Protein AF-A0A6I5C889-F1 (afdb_monomer)

Sequence (333 aa):
MVADRYGLAEGTAPTGAQYTRFLREAAALHKAGPGASLGTLLPPPLPELPPDTLVSREDVSGLAYSASADITWQLSDAPLPLSELRLSPEDTATLISRRPDLPPAGAPGPGTGPGTASSPESVPDTGSAHSLDLPSGAGASVRAEGHEFRVVPTDGDGDCFFTSVLTGARGQNALSQWAGLDVPGLRGLLHDRLNGSELADALTESSPDPVRTVLDDLRGTYVGPGPVHADADAEWRRFSEAVLSGDTAAWRTLVENSPYPDLLTVAPTPGEARSLGAGGLLTATARHPGLWSSPFGDLIPVALARAADIDLRLVGDDRVIPLNSSGRGGTVH

Structure (mmCIF, N/CA/C/O backbone):
data_AF-A0A6I5C889-F1
#
_entry.id   AF-A0A6I5C889-F1
#
loop_
_atom_site.group_PDB
_atom_site.id
_atom_site.type_symbol
_atom_site.label_atom_id
_atom_site.label_alt_id
_atom_site.label_comp_id
_atom_site.label_asym_id
_atom_site.label_entity_id
_atom_site.label_seq_id
_atom_site.pdbx_PDB_ins_code
_atom_site.Cartn_x
_atom_site.Cartn_y
_atom_site.Cartn_z
_atom_site.occupancy
_atom_site.B_iso_or_equiv
_atom_site.auth_seq_id
_atom_site.auth_comp_id
_atom_site.auth_asym_id
_atom_site.auth_atom_id
_atom_site.pdbx_PDB_model_num
ATOM 1 N N . MET A 1 1 ? -27.442 14.461 -26.437 1.00 32.59 1 MET A N 1
ATOM 2 C CA . MET A 1 1 ? -26.312 14.597 -27.381 1.00 32.59 1 MET A CA 1
ATOM 3 C C . MET A 1 1 ? -25.770 16.009 -27.261 1.00 32.59 1 MET A C 1
ATOM 5 O O . MET A 1 1 ? -26.263 16.909 -27.929 1.00 32.59 1 MET A O 1
ATOM 9 N N . VAL A 1 2 ? -24.824 16.215 -26.348 1.00 31.66 2 VAL A N 1
ATOM 10 C CA . VAL A 1 2 ? -24.070 17.468 -26.255 1.00 31.66 2 VAL A CA 1
ATOM 11 C C . VAL A 1 2 ? -22.790 17.221 -27.040 1.00 31.66 2 VAL A C 1
ATOM 13 O O . VAL A 1 2 ? -21.993 16.377 -26.653 1.00 31.66 2 VAL A O 1
ATOM 16 N N . ALA A 1 3 ? -22.645 17.852 -28.202 1.00 39.41 3 ALA A N 1
ATOM 17 C CA . ALA A 1 3 ? -21.405 17.764 -28.960 1.00 39.41 3 ALA A CA 1
ATOM 18 C C . ALA A 1 3 ? -20.435 18.805 -28.387 1.00 39.41 3 ALA A C 1
ATOM 20 O O . ALA A 1 3 ? -20.807 19.975 -28.269 1.00 39.41 3 ALA A O 1
ATOM 21 N N . ASP A 1 4 ? -19.216 18.392 -28.035 1.00 57.84 4 ASP A N 1
ATOM 22 C CA . ASP A 1 4 ? -18.147 19.316 -27.635 1.00 57.84 4 ASP A CA 1
ATOM 23 C C . ASP A 1 4 ? -17.868 20.339 -28.764 1.00 57.84 4 ASP A C 1
ATOM 25 O O . ASP A 1 4 ? -18.283 20.151 -29.909 1.00 57.84 4 ASP A O 1
ATOM 29 N N . ARG A 1 5 ? -17.153 21.432 -28.481 1.00 56.84 5 ARG A N 1
ATOM 30 C CA . ARG A 1 5 ? -16.809 22.552 -29.382 1.00 56.84 5 ARG A CA 1
ATOM 31 C C . ARG A 1 5 ? -16.268 22.127 -30.757 1.00 56.84 5 ARG A C 1
ATOM 33 O O . ARG A 1 5 ? -16.371 22.882 -31.726 1.00 56.84 5 ARG A O 1
ATOM 40 N N . TYR A 1 6 ? -15.717 20.920 -30.855 1.00 61.56 6 TYR A N 1
ATOM 41 C CA . TYR A 1 6 ? -15.181 20.323 -32.081 1.00 61.56 6 TYR A CA 1
ATOM 42 C C . TYR A 1 6 ? -16.075 19.233 -32.703 1.00 61.56 6 TYR A C 1
ATOM 44 O O . TYR A 1 6 ? -15.674 18.565 -33.660 1.00 61.56 6 TYR A O 1
ATOM 52 N N . GLY A 1 7 ? -17.300 19.071 -32.201 1.00 57.81 7 GLY A N 1
ATOM 53 C CA . GLY A 1 7 ? -18.277 18.082 -32.646 1.00 57.81 7 GLY A CA 1
ATOM 54 C C . GLY A 1 7 ? -17.843 16.642 -32.379 1.00 57.81 7 GLY A C 1
ATOM 55 O O . GLY A 1 7 ? -18.170 15.763 -33.172 1.00 57.81 7 GLY A O 1
ATOM 56 N N . LEU A 1 8 ? -17.043 16.408 -31.333 1.00 58.31 8 LEU A N 1
ATOM 57 C CA . LEU A 1 8 ? -16.629 15.062 -30.943 1.00 58.31 8 LEU A CA 1
ATOM 58 C C . LEU A 1 8 ? -17.822 14.315 -30.345 1.00 58.31 8 LEU A C 1
ATOM 60 O O . LEU A 1 8 ? -18.477 14.810 -29.429 1.00 58.31 8 LEU A O 1
ATOM 64 N N . ALA A 1 9 ? -18.095 13.134 -30.894 1.00 54.75 9 ALA A N 1
ATOM 65 C CA . ALA A 1 9 ? -18.983 12.172 -30.269 1.00 54.75 9 ALA A CA 1
ATOM 66 C C . ALA A 1 9 ? -18.192 11.386 -29.216 1.00 54.75 9 ALA A C 1
ATOM 68 O O . ALA A 1 9 ? -17.034 11.017 -29.432 1.00 54.75 9 ALA A O 1
ATOM 69 N N . GLU A 1 10 ? -18.828 11.142 -28.081 1.00 48.47 10 GLU A N 1
ATOM 70 C CA . GLU A 1 10 ? -18.256 10.428 -26.944 1.00 48.47 10 GLU A CA 1
ATOM 71 C C . GLU A 1 10 ? -17.707 9.050 -27.362 1.00 48.47 10 GLU A C 1
ATOM 73 O O . GLU A 1 10 ? -18.316 8.340 -28.165 1.00 48.47 10 GLU A O 1
ATOM 78 N N . GLY A 1 11 ? -16.504 8.705 -26.890 1.00 51.28 11 GLY A N 1
ATOM 79 C CA . GLY A 1 11 ? -15.844 7.427 -27.191 1.00 51.28 11 GLY A CA 1
ATOM 80 C C . GLY A 1 11 ? -15.256 7.274 -28.603 1.00 51.28 11 GLY A C 1
ATOM 81 O O . GLY A 1 11 ? -14.777 6.192 -28.940 1.00 51.28 11 GLY A O 1
ATOM 82 N N . THR A 1 12 ? -15.255 8.319 -29.442 1.00 52.66 12 THR A N 1
ATOM 83 C CA . THR A 1 12 ? -14.673 8.250 -30.797 1.00 52.66 12 THR A CA 1
ATOM 84 C C . THR A 1 12 ? -13.369 9.029 -30.932 1.00 52.66 12 THR A C 1
ATOM 86 O O . THR A 1 12 ? -13.229 10.148 -30.443 1.00 52.66 12 THR A O 1
ATOM 89 N N . ALA A 1 13 ? -12.396 8.437 -31.632 1.00 55.16 13 ALA A N 1
ATOM 90 C CA . ALA A 1 13 ? -11.144 9.113 -31.948 1.00 55.16 13 ALA A CA 1
ATOM 91 C C . ALA A 1 13 ? -11.403 10.311 -32.888 1.00 55.16 13 ALA A C 1
ATOM 93 O O . ALA A 1 13 ? -12.153 10.168 -33.861 1.00 55.16 13 ALA A O 1
ATOM 94 N N . PRO A 1 14 ? -10.785 11.482 -32.644 1.00 66.38 14 PRO A N 1
ATOM 95 C CA . PRO A 1 14 ? -11.004 12.668 -33.462 1.00 66.38 14 PRO A CA 1
ATOM 96 C C . PRO A 1 14 ? -10.606 12.411 -34.915 1.00 66.38 14 PRO A C 1
ATOM 98 O O . PRO A 1 14 ? -9.534 11.881 -35.213 1.00 66.38 14 PRO A O 1
ATOM 101 N N . THR A 1 15 ? -11.459 12.833 -35.846 1.00 72.94 15 THR A N 1
ATOM 102 C CA . THR A 1 15 ? -11.153 12.741 -37.277 1.00 72.94 15 THR A CA 1
ATOM 103 C C . THR A 1 15 ? -9.973 13.650 -37.632 1.00 72.94 15 THR A C 1
ATOM 105 O O . THR A 1 15 ? -9.748 14.690 -37.006 1.00 72.94 15 THR A O 1
ATOM 108 N N . GLY A 1 16 ? -9.238 13.320 -38.699 1.00 65.81 16 GLY A N 1
ATOM 109 C CA . GLY A 1 16 ? -8.098 14.133 -39.146 1.00 65.81 16 GLY A CA 1
ATOM 110 C C . GLY A 1 16 ? -8.457 15.603 -39.417 1.00 65.81 16 GLY A C 1
ATOM 111 O O . GLY A 1 16 ? -7.645 16.497 -39.175 1.00 65.81 16 GLY A O 1
ATOM 112 N N . ALA A 1 17 ? -9.695 15.882 -39.840 1.00 68.50 17 ALA A N 1
ATOM 113 C CA . ALA A 1 17 ? -10.193 17.243 -40.034 1.00 68.50 17 ALA A CA 1
ATOM 114 C C . ALA A 1 17 ? -10.389 18.002 -38.707 1.00 68.50 17 ALA A C 1
ATOM 116 O O . ALA A 1 17 ? -10.044 19.183 -38.622 1.00 68.50 17 ALA A O 1
ATOM 117 N N . GLN A 1 18 ? -10.888 17.325 -37.668 1.00 71.38 18 GLN A N 1
ATOM 118 C CA . GLN A 1 18 ? -11.051 17.887 -36.321 1.00 71.38 18 GLN A CA 1
ATOM 119 C C . GLN A 1 18 ? -9.691 18.159 -35.670 1.00 71.38 18 GLN A C 1
ATOM 121 O O . GLN A 1 18 ? -9.462 19.257 -35.165 1.00 71.38 18 GLN A O 1
ATOM 126 N N . TYR A 1 19 ? -8.748 17.221 -35.793 1.00 67.44 19 TYR A N 1
ATOM 127 C CA . TYR A 1 19 ? -7.383 17.392 -35.291 1.00 67.44 19 TYR A CA 1
ATOM 128 C C . TYR A 1 19 ? -6.650 18.554 -35.983 1.00 67.44 19 TYR A C 1
ATOM 130 O O . TYR A 1 19 ? -6.056 19.415 -35.334 1.00 67.44 19 TYR A O 1
ATOM 138 N N . THR A 1 20 ? -6.766 18.657 -37.310 1.00 69.00 20 THR A N 1
ATOM 139 C CA . THR A 1 20 ? -6.154 19.752 -38.085 1.00 69.00 20 THR A CA 1
ATOM 140 C C . THR A 1 20 ? -6.741 21.118 -37.720 1.00 69.00 20 THR A C 1
ATOM 142 O O . THR A 1 20 ? -6.027 22.124 -37.708 1.00 69.00 20 THR A O 1
ATOM 145 N N . ARG A 1 21 ? -8.042 21.179 -37.412 1.00 71.81 21 ARG A N 1
ATOM 146 C CA . ARG A 1 21 ? -8.700 22.411 -36.961 1.00 71.81 21 ARG A CA 1
ATOM 147 C C . ARG A 1 21 ? -8.193 22.845 -35.586 1.00 71.81 21 ARG A C 1
ATOM 149 O O . ARG A 1 21 ? -7.828 24.008 -35.439 1.00 71.81 21 ARG A O 1
ATOM 156 N N . PHE A 1 22 ? -8.091 21.913 -34.639 1.00 70.88 22 PHE A N 1
ATOM 157 C CA . PHE A 1 22 ? -7.513 22.162 -33.319 1.00 70.88 22 PHE A CA 1
ATOM 158 C C . PHE A 1 22 ? -6.075 22.691 -33.417 1.00 70.88 22 PHE A C 1
ATOM 160 O O . PHE A 1 22 ? -5.763 23.740 -32.858 1.00 70.88 22 PHE A O 1
ATOM 167 N N . LEU A 1 23 ? -5.214 22.044 -34.212 1.00 70.88 23 LEU A N 1
ATOM 168 C CA . LEU A 1 23 ? -3.828 22.489 -34.396 1.00 70.88 23 LEU A CA 1
ATOM 169 C C . LEU A 1 23 ? -3.724 23.890 -35.013 1.00 70.88 23 LEU A C 1
ATOM 171 O O . LEU A 1 23 ? -2.827 24.657 -34.663 1.00 70.88 23 LEU A O 1
ATOM 175 N N . ARG A 1 24 ? -4.645 24.257 -35.911 1.00 73.31 24 ARG A N 1
ATOM 176 C CA . ARG A 1 24 ? -4.682 25.599 -36.511 1.00 73.31 24 ARG A CA 1
ATOM 177 C C . ARG A 1 24 ? -5.067 26.671 -35.489 1.00 73.31 24 ARG A C 1
ATOM 179 O O . ARG A 1 24 ? -4.483 27.752 -35.503 1.00 73.31 24 ARG A O 1
ATOM 186 N N . GLU A 1 25 ? -6.019 26.373 -34.610 1.00 68.31 25 GLU A N 1
ATOM 187 C CA . GLU A 1 25 ? -6.453 27.276 -33.538 1.00 68.31 25 GLU A CA 1
ATOM 188 C C . GLU A 1 25 ? -5.387 27.389 -32.432 1.00 68.31 25 GLU A C 1
ATOM 190 O O . GLU A 1 25 ? -5.074 28.498 -32.000 1.00 68.31 25 GLU A O 1
ATOM 195 N N . ALA A 1 26 ? -4.726 26.285 -32.070 1.00 62.56 26 ALA A N 1
ATOM 196 C CA . ALA A 1 26 ? -3.582 26.277 -31.154 1.00 62.56 26 ALA A CA 1
ATOM 197 C C . ALA A 1 26 ? -2.386 27.079 -31.707 1.00 62.56 26 ALA A C 1
ATOM 199 O O . ALA A 1 26 ? -1.769 27.866 -30.987 1.00 62.56 26 ALA A O 1
ATOM 200 N N . ALA A 1 27 ? -2.093 26.958 -33.007 1.00 63.50 27 ALA A N 1
ATOM 201 C CA . ALA A 1 27 ? -1.046 27.741 -33.664 1.00 63.50 27 ALA A CA 1
ATOM 202 C C . ALA A 1 27 ? -1.380 29.244 -33.741 1.00 63.50 27 ALA A C 1
ATOM 204 O O . ALA A 1 27 ? -0.476 30.081 -33.692 1.00 63.50 27 ALA A O 1
ATOM 205 N N . ALA A 1 28 ? -2.664 29.601 -33.851 1.00 62.94 28 ALA A N 1
ATOM 206 C CA . ALA A 1 28 ? -3.113 30.990 -33.779 1.00 62.94 28 ALA A CA 1
ATOM 207 C C . ALA A 1 28 ? -2.980 31.557 -32.353 1.00 62.94 28 ALA A C 1
ATOM 209 O O . ALA A 1 28 ? -2.538 32.694 -32.198 1.00 62.94 28 ALA A O 1
ATOM 210 N N . LEU A 1 29 ? -3.266 30.748 -31.325 1.00 59.16 29 LEU A N 1
ATOM 211 C CA . LEU A 1 29 ? -3.075 31.111 -29.916 1.00 59.16 29 LEU A CA 1
ATOM 212 C C . LEU A 1 29 ? -1.596 31.335 -29.570 1.00 59.16 29 LEU A C 1
ATOM 214 O O . LEU A 1 29 ? -1.259 32.328 -28.933 1.00 59.16 29 LEU A O 1
ATOM 218 N N . HIS A 1 30 ? -0.700 30.479 -30.069 1.00 54.41 30 HIS A N 1
ATOM 219 C CA . HIS A 1 30 ? 0.747 30.628 -29.875 1.00 54.41 30 HIS A CA 1
ATOM 220 C C . HIS A 1 30 ? 1.301 31.929 -30.493 1.00 54.41 30 HIS A C 1
ATOM 222 O O . HIS A 1 30 ? 2.303 32.472 -30.032 1.00 54.41 30 HIS A O 1
ATOM 228 N N . LYS A 1 31 ? 0.642 32.471 -31.526 1.00 59.00 31 LYS A N 1
ATOM 229 C CA . LYS A 1 31 ? 0.999 33.766 -32.131 1.00 59.00 31 LYS A CA 1
ATOM 230 C C . LYS A 1 31 ? 0.434 34.982 -31.382 1.00 59.00 31 LYS A C 1
ATOM 232 O O . LYS A 1 31 ? 0.871 36.092 -31.669 1.00 59.00 31 LYS A O 1
ATOM 237 N N . ALA A 1 32 ? -0.505 34.801 -30.449 1.00 58.38 32 ALA A N 1
ATOM 238 C CA . ALA A 1 32 ? -1.203 35.891 -29.758 1.00 58.38 32 ALA A CA 1
ATOM 239 C C . ALA A 1 32 ? -0.452 36.457 -28.529 1.00 58.38 32 ALA A C 1
ATOM 241 O O . ALA A 1 32 ? -0.892 37.446 -27.946 1.00 58.38 32 ALA A O 1
ATOM 242 N N . GLY A 1 33 ? 0.704 35.887 -28.168 1.00 55.38 33 GLY A N 1
ATOM 243 C CA . GLY A 1 33 ? 1.584 36.395 -27.110 1.00 55.38 33 GLY A CA 1
ATOM 244 C C . GLY A 1 33 ? 1.344 35.789 -25.713 1.00 55.38 33 GLY A C 1
ATOM 245 O O . GLY A 1 33 ? 0.439 34.975 -25.537 1.00 55.38 33 GLY A O 1
ATOM 246 N N . PRO A 1 34 ? 2.150 36.175 -24.699 1.00 47.00 34 PRO A N 1
ATOM 247 C CA . PRO A 1 34 ? 2.365 35.410 -23.455 1.00 47.00 34 PRO A CA 1
ATOM 248 C C . PRO A 1 34 ? 1.175 35.298 -22.484 1.00 47.00 34 PRO A C 1
ATOM 250 O O . PRO A 1 34 ? 1.325 34.717 -21.415 1.00 47.00 34 PRO A O 1
ATOM 253 N N . GLY A 1 35 ? 0.015 35.866 -22.820 1.00 52.31 35 GLY A N 1
ATOM 254 C CA . GLY A 1 35 ? -1.206 35.801 -22.006 1.00 52.31 35 GLY A CA 1
ATOM 255 C C . GLY A 1 35 ? -2.282 34.854 -22.547 1.00 52.31 35 GLY A C 1
ATOM 256 O O . GLY A 1 35 ? -3.308 34.675 -21.899 1.00 52.31 35 GLY A O 1
ATOM 257 N N . ALA A 1 36 ? -2.084 34.259 -23.727 1.00 51.31 36 ALA A N 1
ATOM 258 C CA . ALA A 1 36 ? -3.048 33.341 -24.323 1.00 51.31 36 ALA A CA 1
ATOM 259 C C . ALA A 1 36 ? -2.789 31.908 -23.828 1.00 51.31 36 ALA A C 1
ATOM 261 O O . ALA A 1 36 ? -1.862 31.242 -24.288 1.00 51.31 36 ALA A O 1
ATOM 262 N N . SER A 1 37 ? -3.592 31.428 -22.876 1.00 53.84 37 SER A N 1
ATOM 263 C CA . SER A 1 37 ? -3.483 30.063 -22.353 1.00 53.84 37 SER A CA 1
ATOM 264 C C . SER A 1 37 ? -4.382 29.089 -23.123 1.00 53.84 37 SER A C 1
ATOM 266 O O . SER A 1 37 ? -5.497 29.427 -23.543 1.00 53.84 37 SER A O 1
ATOM 268 N N . LEU A 1 38 ? -3.907 27.845 -23.264 1.00 52.03 38 LEU A N 1
ATOM 269 C CA . LEU A 1 38 ? -4.646 26.701 -23.825 1.00 52.03 38 LEU A CA 1
ATOM 270 C C . LEU A 1 38 ? -6.037 26.505 -23.190 1.00 52.03 38 LEU A C 1
ATOM 272 O O . LEU A 1 38 ? -6.920 25.944 -23.832 1.00 52.03 38 LEU A O 1
ATOM 276 N N . GLY A 1 39 ? -6.262 27.032 -21.979 1.00 50.97 39 GLY A N 1
ATOM 277 C CA . GLY A 1 39 ? -7.552 26.998 -21.286 1.00 50.97 39 GLY A CA 1
ATOM 278 C C . GLY A 1 39 ? -8.699 27.685 -22.034 1.00 50.97 39 GLY A C 1
ATOM 279 O O . GLY A 1 39 ? -9.850 27.323 -21.846 1.00 50.97 39 GLY A O 1
ATOM 280 N N . THR A 1 40 ? -8.403 28.605 -22.957 1.00 55.38 40 THR A N 1
ATOM 281 C CA . THR A 1 40 ? -9.424 29.278 -23.788 1.00 55.38 40 THR A CA 1
ATOM 282 C C . THR A 1 40 ? -10.023 28.358 -24.869 1.00 55.38 40 THR A C 1
ATOM 284 O O . THR A 1 40 ? -11.055 28.676 -25.472 1.00 55.38 40 THR A O 1
ATOM 287 N N . LEU A 1 41 ? -9.360 27.230 -25.159 1.00 49.91 41 LEU A N 1
ATOM 288 C CA . LEU A 1 41 ? -9.815 26.218 -26.120 1.00 49.91 41 LEU A CA 1
ATOM 289 C C . LEU A 1 41 ? -10.652 25.112 -25.465 1.00 49.91 41 LEU A C 1
ATOM 291 O O . LEU A 1 41 ? -11.374 24.420 -26.180 1.00 49.91 41 LEU A O 1
ATOM 295 N N . LEU A 1 42 ? -10.598 24.979 -24.137 1.00 50.06 42 LEU A N 1
ATOM 296 C CA . LEU A 1 42 ? -11.429 24.037 -23.391 1.00 50.06 42 LEU A CA 1
ATOM 297 C C . LEU A 1 42 ? -12.878 24.557 -23.322 1.00 50.06 42 LEU A C 1
ATOM 299 O O . LEU A 1 42 ? -13.084 25.771 -23.202 1.00 50.06 42 LEU A O 1
ATOM 303 N N . PRO A 1 43 ? -13.897 23.685 -23.434 1.00 47.84 43 PRO A N 1
ATOM 304 C CA . PRO A 1 43 ? -15.267 24.074 -23.120 1.00 47.84 43 PRO A CA 1
ATOM 305 C C . PRO A 1 43 ? -15.345 24.559 -21.658 1.00 47.84 43 PRO A C 1
ATOM 307 O O . PRO A 1 43 ? -14.592 24.068 -20.813 1.00 47.84 43 PRO A O 1
ATOM 310 N N . PRO A 1 44 ? -16.210 25.543 -21.343 1.00 47.91 44 PRO A N 1
ATOM 311 C CA . PRO A 1 44 ? -16.379 25.995 -19.966 1.00 47.91 44 PRO A CA 1
ATOM 312 C C . PRO A 1 44 ? -16.818 24.814 -19.081 1.00 47.91 44 PRO A C 1
ATOM 314 O O . PRO A 1 44 ? -17.601 23.983 -19.551 1.00 47.91 44 PRO A O 1
ATOM 317 N N . PRO A 1 45 ? -16.328 24.721 -17.830 1.00 51.25 45 PRO A N 1
ATOM 318 C CA . PRO A 1 45 ? -16.715 23.643 -16.926 1.00 51.25 45 PRO A CA 1
ATOM 319 C C . PRO A 1 45 ? -18.235 23.649 -16.723 1.00 51.25 45 PRO A C 1
ATOM 321 O O . PRO A 1 45 ? -18.853 24.713 -16.612 1.00 51.25 45 PRO A O 1
ATOM 324 N N . LEU A 1 46 ? -18.838 22.457 -16.723 1.00 54.94 46 LEU A N 1
ATOM 325 C CA . LEU A 1 46 ? -20.269 22.294 -16.474 1.00 54.94 46 LEU A CA 1
ATOM 326 C C . LEU A 1 46 ? -20.610 22.780 -15.052 1.00 54.94 46 LEU A C 1
ATOM 328 O O . LEU A 1 46 ? -19.795 22.615 -14.145 1.00 54.94 46 LEU A O 1
ATOM 332 N N . PRO A 1 47 ? -21.793 23.384 -14.839 1.00 56.47 47 PRO A N 1
ATOM 333 C CA . PRO A 1 47 ? -22.226 23.794 -13.508 1.00 56.47 47 PRO A CA 1
ATOM 334 C C . PRO A 1 47 ? -22.403 22.567 -12.605 1.00 56.47 47 PRO A C 1
ATOM 336 O O . PRO A 1 47 ? -23.169 21.664 -12.931 1.00 56.47 47 PRO A O 1
ATOM 339 N N . GLU A 1 48 ? -21.702 22.541 -11.472 1.00 61.53 48 GLU A N 1
ATOM 340 C CA . GLU A 1 48 ? -21.795 21.464 -10.482 1.00 61.53 48 GLU A CA 1
ATOM 341 C C . GLU A 1 48 ? -22.994 21.679 -9.543 1.00 61.53 48 GLU A C 1
ATOM 343 O O . GLU A 1 48 ? -23.253 22.794 -9.071 1.00 61.53 48 GLU A O 1
ATOM 348 N N . LEU A 1 49 ? -23.738 20.600 -9.273 1.00 68.69 49 LEU A N 1
ATOM 349 C CA . LEU A 1 49 ? -24.807 20.593 -8.273 1.00 68.69 49 LEU A CA 1
ATOM 350 C C . LEU A 1 49 ? -24.222 20.382 -6.869 1.00 68.69 49 LEU A C 1
ATOM 352 O O . LEU A 1 49 ? -23.322 19.554 -6.708 1.00 68.69 49 LEU A O 1
ATOM 356 N N . PRO A 1 50 ? -24.752 21.064 -5.838 1.00 76.25 50 PRO A N 1
ATOM 357 C CA . PRO A 1 50 ? -24.368 20.813 -4.453 1.00 76.25 50 PRO A CA 1
ATOM 358 C C . PRO A 1 50 ? -24.569 19.337 -4.050 1.00 76.25 50 PRO A C 1
ATOM 360 O O . PRO A 1 50 ? -25.581 18.736 -4.426 1.00 76.25 50 PRO A O 1
ATOM 363 N N . PRO A 1 51 ? -23.658 18.735 -3.265 1.00 72.56 51 PRO A N 1
ATOM 364 C CA . PRO A 1 51 ? -23.726 17.318 -2.887 1.00 72.56 51 PRO A CA 1
ATOM 365 C C . PRO A 1 51 ? -24.922 16.970 -1.983 1.00 72.56 51 PRO A C 1
ATOM 367 O O . PRO A 1 51 ? -25.333 15.813 -1.926 1.00 72.56 51 PRO A O 1
ATOM 370 N N . ASP A 1 52 ? -25.486 17.959 -1.293 1.00 75.44 52 ASP A N 1
ATOM 371 C CA . ASP A 1 52 ? -26.680 17.879 -0.446 1.00 75.44 52 ASP A CA 1
ATOM 372 C C . ASP A 1 52 ? -27.992 18.071 -1.225 1.00 75.44 52 ASP A C 1
ATOM 374 O O . ASP A 1 52 ? -29.077 18.012 -0.644 1.00 75.44 52 ASP A O 1
ATOM 378 N N . THR A 1 53 ? -27.912 18.268 -2.545 1.00 80.44 53 THR A N 1
ATOM 379 C CA . THR A 1 53 ? -29.093 18.377 -3.403 1.00 80.44 53 THR A CA 1
ATOM 380 C C . THR A 1 53 ? -29.934 17.115 -3.280 1.00 80.44 53 THR A C 1
ATOM 382 O O . THR A 1 53 ? -29.467 16.019 -3.585 1.00 80.44 53 THR A O 1
ATOM 385 N N . LEU A 1 54 ? -31.180 17.279 -2.837 1.00 80.19 54 LEU A N 1
ATOM 386 C CA . LEU A 1 54 ? -32.119 16.179 -2.668 1.00 80.19 54 LEU A CA 1
ATOM 387 C C . LEU A 1 54 ? -32.689 15.748 -4.018 1.00 80.19 54 LEU A C 1
ATOM 389 O O . LEU A 1 54 ? -33.289 16.545 -4.742 1.00 80.19 54 LEU A O 1
ATOM 393 N N . VAL A 1 55 ? -32.525 14.467 -4.322 1.00 80.75 55 VAL A N 1
ATOM 394 C CA . VAL A 1 55 ? -32.934 13.838 -5.574 1.00 80.75 55 VAL A CA 1
ATOM 395 C C . VAL A 1 55 ? -33.876 12.683 -5.248 1.00 80.75 55 VAL A C 1
ATOM 397 O O . VAL A 1 55 ? -33.624 11.897 -4.333 1.00 80.75 55 VAL A O 1
ATOM 400 N N . SER A 1 56 ? -34.992 12.593 -5.968 1.00 84.00 56 SER A N 1
ATOM 401 C CA . SER A 1 56 ? -35.967 11.515 -5.778 1.00 84.00 56 SER A CA 1
ATOM 402 C C . SER A 1 56 ? -35.668 10.348 -6.716 1.00 84.00 56 SER A C 1
ATOM 404 O O . SER A 1 56 ? -35.039 10.521 -7.760 1.00 84.00 56 SER A O 1
ATOM 406 N N . ARG A 1 57 ? -36.179 9.155 -6.396 1.00 81.50 57 ARG A N 1
ATOM 407 C CA . ARG A 1 57 ? -35.987 7.955 -7.229 1.00 81.50 57 ARG A CA 1
ATOM 408 C C . ARG A 1 57 ? -36.456 8.140 -8.679 1.00 81.50 57 ARG A C 1
ATOM 410 O O . ARG A 1 57 ? -35.864 7.588 -9.601 1.00 81.50 57 ARG A O 1
ATOM 417 N N . GLU A 1 58 ? -37.505 8.932 -8.890 1.00 82.00 58 GLU A N 1
ATOM 418 C CA . GLU A 1 58 ? -38.034 9.241 -10.225 1.00 82.00 58 GLU A CA 1
ATOM 419 C C . GLU A 1 58 ? -37.055 10.072 -11.071 1.00 82.00 58 GLU A C 1
ATOM 421 O O . GLU A 1 58 ? -36.956 9.859 -12.281 1.00 82.00 58 GLU A O 1
ATOM 426 N N . ASP A 1 59 ? -36.282 10.962 -10.442 1.00 79.75 59 ASP A N 1
ATOM 427 C CA . ASP A 1 59 ? -35.352 11.864 -11.131 1.00 79.75 59 ASP A CA 1
ATOM 428 C C . ASP A 1 59 ? -34.155 11.104 -11.739 1.00 79.75 59 ASP A C 1
ATOM 430 O O . ASP A 1 59 ? -33.627 11.494 -12.785 1.00 79.75 59 ASP A O 1
ATOM 434 N N . VAL A 1 60 ? -33.762 9.982 -11.124 1.00 81.31 60 VAL A N 1
ATOM 435 C CA . VAL A 1 60 ? -32.641 9.125 -11.559 1.00 81.31 60 VAL A CA 1
ATOM 436 C C . VAL A 1 60 ? -33.076 7.901 -12.360 1.00 81.31 60 VAL A C 1
ATOM 438 O O . VAL A 1 60 ? -32.281 6.994 -12.607 1.00 81.31 60 VAL A O 1
ATOM 441 N N . SER A 1 61 ? -34.335 7.858 -12.802 1.00 77.69 61 SER A N 1
ATOM 442 C CA . SER A 1 61 ? -34.839 6.753 -13.614 1.00 77.69 61 SER A CA 1
ATOM 443 C C . SER A 1 61 ? -34.000 6.578 -14.891 1.00 77.69 61 SER A C 1
ATOM 445 O O . SER A 1 61 ? -33.861 7.497 -15.712 1.00 77.69 61 SER A O 1
ATOM 447 N N . GLY A 1 62 ? -33.417 5.385 -15.044 1.00 75.06 62 GLY A N 1
ATOM 448 C CA . GLY A 1 62 ? -32.547 5.030 -16.166 1.00 75.06 62 GLY A CA 1
ATOM 449 C C . GLY A 1 62 ? -31.106 5.548 -16.075 1.00 75.06 62 GLY A C 1
ATOM 450 O O . GLY A 1 62 ? -30.412 5.477 -17.085 1.00 75.06 62 GLY A O 1
ATOM 451 N N . LEU A 1 63 ? -30.672 6.068 -14.921 1.00 83.00 63 LEU A N 1
ATOM 452 C CA . LEU A 1 63 ? -29.270 6.393 -14.616 1.00 83.00 63 LEU A CA 1
ATOM 453 C C . LEU A 1 63 ? -28.646 5.290 -13.750 1.00 83.00 63 LEU A C 1
ATOM 455 O O . LEU A 1 63 ? -29.365 4.597 -13.025 1.00 83.00 63 LEU A O 1
ATOM 459 N N . ALA A 1 64 ? -27.323 5.131 -13.800 1.00 77.38 64 ALA A N 1
ATOM 460 C CA . ALA A 1 64 ? -26.622 4.195 -12.932 1.00 77.38 64 ALA A CA 1
ATOM 461 C C . ALA A 1 64 ? -26.309 4.870 -11.586 1.00 77.38 64 ALA A C 1
ATOM 463 O O . ALA A 1 64 ? -25.486 5.778 -11.499 1.00 77.38 64 ALA A O 1
ATOM 464 N N . TYR A 1 65 ? -26.982 4.422 -10.524 1.00 82.12 65 TYR A N 1
ATOM 465 C CA . TYR A 1 65 ? -26.781 4.895 -9.153 1.00 82.12 65 TYR A CA 1
ATOM 466 C C . TYR A 1 65 ? -26.411 3.742 -8.213 1.00 82.12 65 TYR A C 1
ATOM 468 O O . TYR A 1 65 ? -26.568 2.565 -8.546 1.00 82.12 65 TYR A O 1
ATOM 476 N N . SER A 1 66 ? -25.889 4.076 -7.032 1.00 83.12 66 SER A N 1
ATOM 477 C CA . SER A 1 66 ? -25.383 3.096 -6.069 1.00 83.12 66 SER A CA 1
ATOM 478 C C . SER A 1 66 ? -26.458 2.093 -5.622 1.00 83.12 66 SER A C 1
ATOM 480 O O . SER A 1 66 ? -27.608 2.452 -5.362 1.00 83.12 66 SER A O 1
ATOM 482 N N . ALA A 1 67 ? -26.072 0.823 -5.448 1.00 73.19 67 ALA A N 1
ATOM 483 C CA . ALA A 1 67 ? -26.969 -0.203 -4.902 1.00 73.19 67 ALA A CA 1
ATOM 484 C C . ALA A 1 67 ? -27.469 0.157 -3.488 1.00 73.19 67 ALA A C 1
ATOM 486 O O . ALA A 1 67 ? -28.594 -0.174 -3.117 1.00 73.19 67 ALA A O 1
ATOM 487 N N . SER A 1 68 ? -26.655 0.887 -2.720 1.00 72.19 68 SER A N 1
ATOM 488 C CA . SER A 1 68 ? -27.017 1.410 -1.402 1.00 72.19 68 SER A CA 1
ATOM 489 C C . SER A 1 68 ? -28.195 2.386 -1.468 1.00 72.19 68 SER A C 1
ATOM 491 O O . SER A 1 68 ? -29.095 2.291 -0.639 1.00 72.19 68 SER A O 1
ATOM 493 N N . ALA A 1 69 ? -28.236 3.274 -2.466 1.00 79.06 69 ALA A N 1
ATOM 494 C CA . ALA A 1 69 ? -29.359 4.190 -2.662 1.00 79.06 69 ALA A CA 1
ATOM 495 C C . ALA A 1 69 ? -30.649 3.449 -3.052 1.00 79.06 69 ALA A C 1
ATOM 497 O O . ALA A 1 69 ? -31.726 3.805 -2.573 1.00 79.06 69 ALA A O 1
ATOM 498 N N . ASP A 1 70 ? -30.553 2.372 -3.845 1.00 79.62 70 ASP A N 1
ATOM 499 C CA . ASP A 1 70 ? -31.723 1.548 -4.175 1.00 79.62 70 ASP A CA 1
ATOM 500 C C . ASP A 1 70 ? -32.315 0.868 -2.933 1.00 79.62 70 ASP A C 1
ATOM 502 O O . ASP A 1 70 ? -33.528 0.890 -2.737 1.00 79.62 70 ASP A O 1
ATOM 506 N N . ILE A 1 71 ? -31.463 0.323 -2.058 1.00 77.38 71 ILE A N 1
ATOM 507 C CA . ILE A 1 71 ? -31.887 -0.287 -0.789 1.00 77.38 71 ILE A CA 1
ATOM 508 C C . ILE A 1 71 ? -32.556 0.756 0.114 1.00 77.38 71 ILE A C 1
ATOM 510 O O . ILE A 1 71 ? -33.614 0.482 0.682 1.00 77.38 71 ILE A O 1
ATOM 514 N N . THR A 1 72 ? -31.990 1.960 0.226 1.00 75.69 72 THR A N 1
ATOM 515 C CA . THR A 1 72 ? -32.578 3.029 1.045 1.00 75.69 72 THR A CA 1
ATOM 516 C C . THR A 1 72 ? -33.957 3.438 0.528 1.00 75.69 72 THR A C 1
ATOM 518 O O . THR A 1 72 ? -34.888 3.551 1.325 1.00 75.69 72 THR A O 1
ATOM 521 N N . TRP A 1 73 ? -34.138 3.555 -0.792 1.00 82.88 73 TRP A N 1
ATOM 522 C CA . TRP A 1 73 ? -35.448 3.845 -1.380 1.00 82.88 73 TRP A CA 1
ATOM 523 C C . TRP A 1 73 ? -36.458 2.701 -1.279 1.00 82.88 73 TRP A C 1
ATOM 525 O O . TRP A 1 73 ? -37.660 2.945 -1.267 1.00 82.88 73 TRP A O 1
ATOM 535 N N . GLN A 1 74 ? -36.008 1.450 -1.177 1.00 80.19 74 GLN A N 1
ATOM 536 C CA . GLN A 1 74 ? -36.898 0.324 -0.869 1.00 80.19 74 GLN A CA 1
ATOM 537 C C . GLN A 1 74 ? -37.393 0.347 0.587 1.00 80.19 74 GLN A C 1
ATOM 539 O O . GLN A 1 74 ? -38.441 -0.227 0.885 1.00 80.19 74 GLN A O 1
ATOM 544 N N . LEU A 1 75 ? -36.651 0.993 1.493 1.00 70.38 75 LEU A N 1
ATOM 545 C CA . LEU A 1 75 ? -36.992 1.121 2.912 1.00 70.38 75 LEU A CA 1
ATOM 546 C C . LEU A 1 75 ? -37.756 2.419 3.233 1.00 70.38 75 LEU A C 1
ATOM 548 O O . LEU A 1 75 ? -38.460 2.468 4.243 1.00 70.38 75 LEU A O 1
ATOM 552 N N . SER A 1 76 ? -37.620 3.461 2.408 1.00 73.88 76 SER A N 1
ATOM 553 C CA . SER A 1 76 ? -38.269 4.765 2.578 1.00 73.88 76 SER A CA 1
ATOM 554 C C . SER A 1 76 ? -38.326 5.542 1.258 1.00 73.88 76 SER A C 1
ATOM 556 O O . SER A 1 76 ? -37.300 5.724 0.615 1.00 73.88 76 SER A O 1
ATOM 558 N N . ASP A 1 77 ? -39.478 6.116 0.904 1.00 76.00 77 ASP A N 1
ATOM 559 C CA . ASP A 1 77 ? -39.645 6.953 -0.302 1.00 76.00 77 ASP A CA 1
ATOM 560 C C . ASP A 1 77 ? -39.023 8.367 -0.173 1.00 76.00 77 ASP A C 1
ATOM 562 O O . ASP A 1 77 ? -39.340 9.279 -0.939 1.00 76.00 77 ASP A O 1
ATOM 566 N N . ALA A 1 78 ? -38.161 8.592 0.823 1.00 78.94 78 ALA A N 1
ATOM 567 C CA . ALA A 1 78 ? -37.544 9.891 1.064 1.00 78.94 78 ALA A CA 1
ATOM 568 C C . ALA A 1 78 ? -36.509 10.254 -0.028 1.00 78.94 78 ALA A C 1
ATOM 570 O O . ALA A 1 78 ? -35.731 9.394 -0.448 1.00 78.94 78 ALA A O 1
ATOM 571 N N . PRO A 1 79 ? -36.442 11.527 -0.468 1.00 82.88 79 PRO A N 1
ATOM 572 C CA . PRO A 1 79 ? -35.375 12.005 -1.347 1.00 82.88 79 PRO A CA 1
ATOM 573 C C . PRO A 1 79 ? -34.001 11.832 -0.694 1.00 82.88 79 PRO A C 1
ATOM 575 O O . PRO A 1 79 ? -33.854 12.084 0.503 1.00 82.88 79 PRO A O 1
ATOM 578 N N . LEU A 1 80 ? -32.999 11.445 -1.484 1.00 81.00 80 LEU A N 1
ATOM 579 C CA . LEU A 1 80 ? -31.628 11.234 -1.013 1.00 81.00 80 LEU A CA 1
ATOM 580 C C . LEU A 1 80 ? -30.699 12.339 -1.516 1.00 81.00 80 LEU A C 1
ATOM 582 O O . LEU A 1 80 ? -30.925 12.873 -2.606 1.00 81.00 80 LEU A O 1
ATOM 586 N N . PRO A 1 81 ? -29.657 12.697 -0.750 1.00 83.56 81 PRO A N 1
ATOM 587 C CA . PRO A 1 81 ? -28.656 13.643 -1.217 1.00 83.56 81 PRO A CA 1
ATOM 588 C C . PRO A 1 81 ? -27.866 13.052 -2.393 1.00 83.56 81 PRO A C 1
ATOM 590 O O . PRO A 1 81 ? -27.560 11.857 -2.424 1.00 83.56 81 PRO A O 1
ATOM 593 N N . LEU A 1 82 ? -27.496 13.901 -3.353 1.00 79.81 82 LEU A N 1
ATOM 594 C CA . LEU A 1 82 ? -26.729 13.526 -4.546 1.00 79.81 82 LEU A CA 1
ATOM 595 C C . LEU A 1 82 ? -25.443 12.745 -4.209 1.00 79.81 82 LEU A C 1
ATOM 597 O O . LEU A 1 82 ? -25.064 11.826 -4.936 1.00 79.81 82 LEU A O 1
ATOM 601 N N . SER A 1 83 ? -24.803 13.064 -3.081 1.00 79.19 83 SER A N 1
ATOM 602 C CA . SER A 1 83 ? -23.606 12.376 -2.581 1.00 79.19 83 SER A CA 1
ATOM 603 C C . SER A 1 83 ? -23.809 10.884 -2.275 1.00 79.19 83 SER A C 1
ATOM 605 O O . SER A 1 83 ? -22.864 10.103 -2.414 1.00 79.19 83 SER A O 1
ATOM 607 N N . GLU A 1 84 ? -25.024 10.460 -1.915 1.00 80.50 84 GLU A N 1
ATOM 608 C CA . GLU A 1 84 ? -25.357 9.057 -1.625 1.00 80.50 84 GLU A CA 1
ATOM 609 C C . GLU A 1 84 ? -25.665 8.243 -2.890 1.00 80.50 84 GLU A C 1
ATOM 611 O O . GLU A 1 84 ? -25.532 7.014 -2.907 1.00 80.50 84 GLU A O 1
ATOM 616 N N . LEU A 1 85 ? -26.010 8.924 -3.984 1.00 79.00 85 LEU A N 1
ATOM 617 C CA . LEU A 1 85 ? -26.340 8.283 -5.254 1.00 79.00 85 LEU A CA 1
ATOM 618 C C . LEU A 1 85 ? -25.107 7.781 -6.007 1.00 79.00 85 LEU A C 1
ATOM 620 O O . LEU A 1 85 ? -25.241 6.856 -6.805 1.00 79.00 85 LEU A O 1
ATOM 624 N N . ARG A 1 86 ? -23.920 8.350 -5.733 1.00 80.25 86 ARG A N 1
ATOM 625 C CA . ARG A 1 86 ? -22.639 8.015 -6.394 1.00 80.25 86 ARG A CA 1
ATOM 626 C C . ARG A 1 86 ? -22.777 7.911 -7.922 1.00 80.25 86 ARG A C 1
ATOM 628 O O . ARG A 1 86 ? -22.276 6.969 -8.528 1.00 80.25 86 ARG A O 1
ATOM 635 N N . LEU A 1 87 ? -23.492 8.863 -8.525 1.00 76.88 87 LEU A N 1
ATOM 636 C CA . LEU A 1 87 ? -23.668 8.927 -9.975 1.00 76.88 87 LEU A CA 1
ATOM 637 C C . LEU A 1 87 ? -22.318 9.137 -10.667 1.00 76.88 87 LEU A C 1
ATOM 639 O O . LEU A 1 87 ? -21.450 9.846 -10.149 1.00 76.88 87 LEU A O 1
ATOM 643 N N . SER A 1 88 ? -22.160 8.568 -11.862 1.00 74.25 88 SER A N 1
ATOM 644 C CA . SER A 1 88 ? -21.027 8.903 -12.724 1.00 74.25 88 SER A CA 1
ATOM 645 C C . SER A 1 88 ? -21.088 10.387 -13.136 1.00 74.25 88 SER A C 1
ATOM 647 O O . SER A 1 88 ? -22.161 11.007 -13.090 1.00 74.25 88 SER A O 1
ATOM 649 N N . PRO A 1 89 ? -19.970 10.994 -13.568 1.00 70.12 89 PRO A N 1
ATOM 650 C CA . PRO A 1 89 ? -19.979 12.362 -14.092 1.00 70.12 89 PRO A CA 1
ATOM 651 C C . PRO A 1 89 ? -20.958 12.546 -15.268 1.00 70.12 89 PRO A C 1
ATOM 653 O O . PRO A 1 89 ? -21.630 13.572 -15.374 1.00 70.12 89 PRO A O 1
ATOM 656 N N . GLU A 1 90 ? -21.089 11.522 -16.111 1.00 70.88 90 GLU A N 1
ATOM 657 C CA . GLU A 1 90 ? -21.978 11.477 -17.280 1.00 70.88 90 GLU A CA 1
ATOM 658 C C . GLU A 1 90 ? -23.462 11.437 -16.868 1.00 70.88 90 GLU A C 1
ATOM 660 O O . GLU A 1 90 ? -24.298 12.187 -17.392 1.00 70.88 90 GLU A O 1
ATOM 665 N N . ASP A 1 91 ? -23.794 10.622 -15.864 1.00 77.69 91 ASP A N 1
ATOM 666 C CA . ASP A 1 91 ? -25.150 10.526 -15.317 1.00 77.69 91 ASP A CA 1
ATOM 667 C C . ASP A 1 91 ? -25.526 11.774 -14.515 1.00 77.69 91 ASP A C 1
ATOM 669 O O . ASP A 1 91 ? -26.666 12.237 -14.576 1.00 77.69 91 ASP A O 1
ATOM 673 N N . THR A 1 92 ? -24.553 12.391 -13.844 1.00 73.69 92 THR A N 1
ATOM 674 C CA . THR A 1 92 ? -24.724 13.682 -13.166 1.00 73.69 92 THR A CA 1
ATOM 675 C C . THR A 1 92 ? -25.036 14.788 -14.176 1.00 73.69 92 THR A C 1
ATOM 677 O O . THR A 1 92 ? -25.976 15.559 -13.978 1.00 73.69 92 THR A O 1
ATOM 680 N N . ALA A 1 93 ? -24.332 14.836 -15.312 1.00 71.44 93 ALA A N 1
ATOM 681 C CA . ALA A 1 93 ? -24.621 15.784 -16.391 1.00 71.44 93 ALA A CA 1
ATOM 682 C C . ALA A 1 93 ? -26.006 15.547 -17.024 1.00 71.44 93 ALA A C 1
ATOM 684 O O . ALA A 1 93 ? -26.722 16.494 -17.379 1.00 71.44 93 ALA A O 1
ATOM 685 N N . THR A 1 94 ? -26.417 14.282 -17.129 1.00 77.94 94 THR A N 1
ATOM 686 C CA . THR A 1 94 ? -27.753 13.906 -17.603 1.00 77.94 94 THR A CA 1
ATOM 687 C C . THR A 1 94 ? -28.840 14.332 -16.613 1.00 77.94 94 THR A C 1
ATOM 689 O O . THR A 1 94 ? -29.867 14.866 -17.037 1.00 77.94 94 THR A O 1
ATOM 692 N N . LEU A 1 95 ? -28.606 14.179 -15.307 1.00 79.19 95 LEU A N 1
ATOM 693 C CA . LEU A 1 95 ? -29.498 14.652 -14.247 1.00 79.19 95 LEU A CA 1
ATOM 694 C C . LEU A 1 95 ? -29.641 16.183 -14.272 1.00 79.19 95 LEU A C 1
ATOM 696 O O . LEU A 1 95 ? -30.764 16.687 -14.275 1.00 79.19 95 LEU A O 1
ATOM 700 N N . ILE A 1 96 ? -28.530 16.920 -14.387 1.00 76.25 96 ILE A N 1
ATOM 701 C CA . ILE A 1 96 ? -28.512 18.391 -14.512 1.00 76.25 96 ILE A CA 1
ATOM 702 C C . ILE A 1 96 ? -29.331 18.848 -15.724 1.00 76.25 96 ILE A C 1
ATOM 704 O O . ILE A 1 96 ? -30.123 19.785 -15.635 1.00 76.25 96 ILE A O 1
ATOM 708 N N . SER A 1 97 ? -29.196 18.149 -16.852 1.00 74.00 97 SER A N 1
ATOM 709 C CA . SER A 1 97 ? -29.949 18.457 -18.074 1.00 74.00 97 SER A CA 1
ATOM 710 C C . SER A 1 97 ? -31.456 18.211 -17.928 1.00 74.00 97 SER A C 1
ATOM 712 O O . SER A 1 97 ? -32.251 18.869 -18.598 1.00 74.00 97 SER A O 1
ATOM 714 N N . ARG A 1 98 ? -31.861 17.261 -17.072 1.00 76.25 98 ARG A N 1
ATOM 715 C CA . ARG A 1 98 ? -33.271 16.933 -16.792 1.00 76.25 98 ARG A CA 1
ATOM 716 C C . ARG A 1 98 ? -33.893 17.842 -15.733 1.00 76.25 98 ARG A C 1
ATOM 718 O O . ARG A 1 98 ? -35.106 18.030 -15.754 1.00 76.25 98 ARG A O 1
ATOM 725 N N . ARG A 1 99 ? -33.084 18.391 -14.823 1.00 70.19 99 ARG A N 1
ATOM 726 C CA . ARG A 1 99 ? -33.519 19.206 -13.679 1.00 70.19 99 ARG A CA 1
ATOM 727 C C . ARG A 1 99 ? -32.831 20.580 -13.671 1.00 70.19 99 ARG A C 1
ATOM 729 O O . ARG A 1 99 ? -32.091 20.884 -12.735 1.00 70.19 99 ARG A O 1
ATOM 736 N N . PRO A 1 100 ? -33.114 21.449 -14.661 1.00 64.06 100 PRO A N 1
ATOM 737 C CA . PRO A 1 100 ? -32.583 22.817 -14.694 1.00 64.06 100 PRO A CA 1
ATOM 738 C C . PRO A 1 100 ? -33.090 23.691 -13.531 1.00 64.06 100 PRO A C 1
ATOM 740 O O . PRO A 1 100 ? -32.570 24.781 -13.308 1.00 64.06 100 PRO A O 1
ATOM 743 N N . ASP A 1 101 ? -34.100 23.215 -12.798 1.00 59.53 101 ASP A N 1
ATOM 744 C CA . ASP A 1 101 ? -34.739 23.897 -11.670 1.00 59.53 101 ASP A CA 1
ATOM 745 C C . ASP A 1 101 ? -33.925 23.805 -10.365 1.00 59.53 101 ASP A C 1
ATOM 747 O O . ASP A 1 101 ? -34.246 24.477 -9.384 1.00 59.53 101 ASP A O 1
ATOM 751 N N . LEU A 1 102 ? -32.894 22.951 -10.325 1.00 60.97 102 LEU A N 1
ATOM 752 C CA . LEU A 1 102 ? -32.010 22.810 -9.171 1.00 60.97 102 LEU A CA 1
ATOM 753 C C . LEU A 1 102 ? -30.970 23.942 -9.196 1.00 60.97 102 LEU A C 1
ATOM 755 O O . LEU A 1 102 ? -30.268 24.100 -10.198 1.00 60.97 102 LEU A O 1
ATOM 759 N N . PRO A 1 103 ? -30.873 24.767 -8.138 1.00 52.69 103 PRO A N 1
ATOM 760 C CA . PRO A 1 103 ? -30.013 25.938 -8.171 1.00 52.69 103 PRO A CA 1
ATOM 761 C C . PRO A 1 103 ? -28.536 25.515 -8.264 1.00 52.69 103 PRO A C 1
ATOM 763 O O . PRO A 1 103 ? -28.098 24.668 -7.482 1.00 52.69 103 PRO A O 1
ATOM 766 N N . PRO A 1 104 ? -27.742 26.110 -9.175 1.00 50.78 104 PRO A N 1
ATOM 767 C CA . PRO A 1 104 ? -26.299 25.912 -9.181 1.00 50.78 104 PRO A CA 1
ATOM 768 C C . PRO A 1 104 ? -25.697 26.459 -7.881 1.00 50.78 104 PRO A C 1
ATOM 770 O O . PRO A 1 104 ? -26.212 27.422 -7.301 1.00 50.78 104 PRO A O 1
ATOM 773 N N . ALA A 1 105 ? -24.596 25.861 -7.424 1.00 46.69 105 ALA A N 1
ATOM 774 C CA . ALA A 1 105 ? -23.888 26.325 -6.237 1.00 46.69 105 ALA A CA 1
ATOM 775 C C . ALA A 1 105 ? -23.498 27.814 -6.389 1.00 46.69 105 ALA A C 1
ATOM 777 O O . ALA A 1 105 ? -22.666 28.158 -7.228 1.00 46.69 105 ALA A O 1
ATOM 778 N N . GLY A 1 106 ? -24.108 28.709 -5.594 1.00 40.03 106 GLY A N 1
ATOM 779 C CA . GLY A 1 106 ? -23.683 30.117 -5.516 1.00 40.03 106 GLY A CA 1
ATOM 780 C C . GLY A 1 106 ? -24.744 31.228 -5.531 1.00 40.03 106 GLY A C 1
ATOM 781 O O . GLY A 1 106 ? -24.364 32.384 -5.709 1.00 40.03 106 GLY A O 1
ATOM 782 N N . ALA A 1 107 ? -26.039 30.969 -5.323 1.00 32.75 107 ALA A N 1
ATOM 783 C CA . ALA A 1 107 ? -27.002 32.058 -5.095 1.00 32.75 107 ALA A CA 1
ATOM 784 C C . ALA A 1 107 ? -27.035 32.473 -3.601 1.00 32.75 107 ALA A C 1
ATOM 786 O O . ALA A 1 107 ? -27.331 31.632 -2.750 1.00 32.75 107 ALA A O 1
ATOM 787 N N . PRO A 1 108 ? -26.752 33.743 -3.240 1.00 30.97 108 PRO A N 1
ATOM 788 C CA . PRO A 1 108 ? -26.742 34.180 -1.845 1.00 30.97 108 PRO A CA 1
ATOM 789 C C . PRO A 1 108 ? -28.172 34.336 -1.302 1.00 30.97 108 PRO A C 1
ATOM 791 O O . PRO A 1 108 ? -28.897 35.255 -1.682 1.00 30.97 108 PRO A O 1
ATOM 794 N N . GLY A 1 109 ? -28.568 33.449 -0.386 1.00 28.83 109 GLY A N 1
ATOM 795 C CA . GLY A 1 109 ? -29.757 33.594 0.462 1.00 28.83 109 GLY A CA 1
ATOM 796 C C . GLY A 1 109 ? -29.413 34.229 1.824 1.00 28.83 109 GLY A C 1
ATOM 797 O O . GLY A 1 109 ? -28.323 33.983 2.345 1.00 28.83 109 GLY A O 1
ATOM 798 N N . PRO A 1 110 ? -30.290 35.063 2.419 1.00 30.78 110 PRO A N 1
ATOM 799 C CA . PRO A 1 110 ? -29.964 35.834 3.619 1.00 30.78 110 PRO A CA 1
ATOM 800 C C . PRO A 1 110 ? -30.172 35.040 4.925 1.00 30.78 110 PRO A C 1
ATOM 802 O O . PRO A 1 110 ? -31.290 34.633 5.219 1.00 30.78 110 PRO A O 1
ATOM 805 N N . GLY A 1 111 ? -29.109 34.931 5.740 1.00 30.02 111 GLY A N 1
ATOM 806 C CA . GLY A 1 111 ? -29.107 34.528 7.166 1.00 30.02 111 GLY A CA 1
ATOM 807 C C . GLY A 1 111 ? -29.330 33.025 7.410 1.00 30.02 111 GLY A C 1
ATOM 808 O O . GLY A 1 111 ? -30.321 32.467 6.973 1.00 30.02 111 GLY A O 1
ATOM 809 N N . THR A 1 112 ? -28.515 32.273 8.157 1.00 29.14 112 THR A N 1
ATOM 810 C CA . THR A 1 112 ? -27.937 32.565 9.479 1.00 29.14 112 THR A CA 1
ATOM 811 C C . THR A 1 112 ? -26.879 31.488 9.812 1.00 29.14 112 THR A C 1
ATOM 813 O O . THR A 1 112 ? -27.202 30.311 9.739 1.00 29.14 112 THR A O 1
ATOM 816 N N . GLY A 1 113 ? -25.671 31.880 10.249 1.00 27.69 113 GLY A N 1
ATOM 817 C CA . GLY A 1 113 ? -24.750 31.054 11.064 1.00 27.69 113 GLY A CA 1
ATOM 818 C C . GLY A 1 113 ? -23.804 30.066 10.336 1.00 27.69 113 GLY A C 1
ATOM 819 O O . GLY A 1 113 ? -24.240 29.370 9.427 1.00 27.69 113 GLY A O 1
ATOM 820 N N . PRO A 1 114 ? -22.511 29.968 10.727 1.00 35.16 114 PRO A N 1
ATOM 821 C CA . PRO A 1 114 ? -21.513 29.162 10.025 1.00 35.16 114 PRO A CA 1
ATOM 822 C C . PRO A 1 114 ? -21.560 27.696 10.481 1.00 35.16 114 PRO A C 1
ATOM 824 O O . PRO A 1 114 ? -21.132 27.365 11.585 1.00 35.16 114 PRO A O 1
ATOM 827 N N . GLY A 1 115 ? -22.067 26.816 9.621 1.00 26.88 115 GLY A N 1
ATOM 828 C CA . GLY A 1 115 ? -21.882 25.370 9.715 1.00 26.88 115 GLY A CA 1
ATOM 829 C C . GLY A 1 115 ? -20.962 24.929 8.586 1.00 26.88 115 GLY A C 1
ATOM 830 O O . GLY A 1 115 ? -21.370 24.900 7.430 1.00 26.88 115 GLY A O 1
ATOM 831 N N . THR A 1 116 ? -19.703 24.662 8.905 1.00 30.22 116 THR A N 1
ATOM 832 C CA . THR A 1 116 ? -18.702 24.126 7.978 1.00 30.22 116 THR A CA 1
ATOM 833 C C . THR A 1 116 ? -19.127 22.734 7.509 1.00 30.22 116 THR A C 1
ATOM 835 O O . THR A 1 116 ? -18.972 21.763 8.245 1.00 30.22 116 THR A O 1
ATOM 838 N N . ALA A 1 117 ? -19.688 22.649 6.302 1.00 28.80 117 ALA A N 1
ATOM 839 C CA . ALA A 1 117 ? -19.916 21.395 5.597 1.00 28.80 117 ALA A CA 1
ATOM 840 C C . ALA A 1 117 ? -18.589 20.915 4.994 1.00 28.80 117 ALA A C 1
ATOM 842 O O . ALA A 1 117 ? -17.952 21.624 4.213 1.00 28.80 117 ALA A O 1
ATOM 843 N N . SER A 1 118 ? -18.161 19.732 5.422 1.00 27.73 118 SER A N 1
ATOM 844 C CA . SER A 1 118 ? -16.937 19.064 4.998 1.00 27.73 118 SER A CA 1
ATOM 845 C C . SER A 1 118 ? -17.010 18.673 3.520 1.00 27.73 118 SER A C 1
ATOM 847 O O . SER A 1 118 ? -17.926 17.968 3.099 1.00 27.73 118 SER A O 1
ATOM 849 N N . SER A 1 119 ? -16.031 19.147 2.748 1.00 27.42 119 SER A N 1
ATOM 850 C CA . SER A 1 119 ? -15.765 18.752 1.361 1.00 27.42 119 SER A CA 1
ATOM 851 C C . SER A 1 119 ? -15.507 17.245 1.214 1.00 27.42 119 SER A C 1
ATOM 853 O O . SER A 1 119 ? -15.092 16.602 2.181 1.00 27.42 119 SER A O 1
ATOM 855 N N . PRO A 1 120 ? -15.709 16.683 0.005 1.00 33.25 120 PRO A N 1
ATOM 856 C CA . PRO A 1 120 ? -15.478 15.271 -0.273 1.00 33.25 120 PRO A CA 1
ATOM 857 C C . PRO A 1 120 ? -14.014 14.896 -0.017 1.00 33.25 120 PRO A C 1
ATOM 859 O O . PRO A 1 120 ? -13.097 15.608 -0.422 1.00 33.25 120 PRO A O 1
ATOM 862 N N . GLU A 1 121 ? -13.832 13.777 0.682 1.00 26.62 121 GLU A N 1
ATOM 863 C CA . GLU A 1 121 ? -12.549 13.184 1.057 1.00 26.62 121 GLU A CA 1
ATOM 864 C C . GLU A 1 121 ? -11.761 12.835 -0.216 1.00 26.62 121 GLU A C 1
ATOM 866 O O . GLU A 1 121 ? -11.951 11.788 -0.838 1.00 26.62 121 GLU A O 1
ATOM 871 N N . SER A 1 122 ? -10.889 13.752 -0.631 1.00 24.83 122 SER A N 1
ATOM 872 C CA . SER A 1 122 ? -9.753 13.434 -1.481 1.00 24.83 122 SER A CA 1
ATOM 873 C C . SER A 1 122 ? -8.990 12.291 -0.820 1.00 24.83 122 SER A C 1
ATOM 875 O O . SER A 1 122 ? -8.669 12.374 0.367 1.00 24.83 122 SER A O 1
ATOM 877 N N . VAL A 1 123 ? -8.679 11.236 -1.579 1.00 32.62 123 VAL A N 1
ATOM 878 C CA . VAL A 1 123 ? -7.597 10.321 -1.200 1.00 32.62 123 VAL A CA 1
ATOM 879 C C . VAL A 1 123 ? -6.393 11.222 -0.925 1.00 32.62 123 VAL A C 1
ATOM 881 O O . VAL A 1 123 ? -6.036 11.994 -1.821 1.00 32.62 123 VAL A O 1
ATOM 884 N N . PRO A 1 124 ? -5.850 11.250 0.305 1.00 28.55 124 PRO A N 1
ATOM 885 C CA . PRO A 1 124 ? -4.726 12.115 0.582 1.00 28.55 124 PRO A CA 1
ATOM 886 C C . PRO A 1 124 ? -3.623 11.736 -0.395 1.00 28.55 124 PRO A C 1
ATOM 888 O O . PRO A 1 124 ? -3.283 10.562 -0.535 1.00 28.55 124 PRO A O 1
ATOM 891 N N . ASP A 1 125 ? -3.113 12.747 -1.088 1.00 27.78 125 ASP A N 1
ATOM 892 C CA . ASP A 1 125 ? -1.832 12.686 -1.765 1.00 27.78 125 ASP A CA 1
ATOM 893 C C . ASP A 1 125 ? -0.809 12.406 -0.661 1.00 27.78 125 ASP A C 1
ATOM 895 O O . ASP A 1 125 ? -0.331 13.313 0.025 1.00 27.78 125 ASP A O 1
ATOM 899 N N . THR A 1 126 ? -0.574 11.124 -0.375 1.00 37.12 126 THR A N 1
ATOM 900 C CA . THR A 1 126 ? 0.508 10.670 0.490 1.00 37.12 126 THR A CA 1
ATOM 901 C C . THR A 1 126 ? 1.792 10.836 -0.299 1.00 37.12 126 THR A C 1
ATOM 903 O O . THR A 1 126 ? 2.451 9.869 -0.670 1.00 37.12 126 THR A O 1
ATOM 906 N N . GLY A 1 127 ? 2.151 12.097 -0.553 1.00 28.17 127 GLY A N 1
ATOM 907 C CA . GLY A 1 127 ? 3.543 12.473 -0.667 1.00 28.17 127 GLY A CA 1
ATOM 908 C C . GLY A 1 127 ? 4.221 11.896 0.563 1.00 28.17 127 GLY A C 1
ATOM 909 O O . GLY A 1 127 ? 3.803 12.205 1.677 1.00 28.17 127 GLY A O 1
ATOM 910 N N . SER A 1 128 ? 5.139 10.967 0.304 1.00 36.22 128 SER A N 1
ATOM 911 C CA . SER A 1 128 ? 6.009 10.239 1.220 1.00 36.22 128 SER A CA 1
ATOM 912 C C . SER A 1 128 ? 5.762 10.530 2.699 1.00 36.22 128 SER A C 1
ATOM 914 O O . SER A 1 128 ? 5.967 11.657 3.156 1.00 36.22 128 SER A O 1
ATOM 916 N N . ALA A 1 129 ? 5.444 9.491 3.474 1.00 35.03 129 ALA A N 1
ATOM 917 C CA . ALA A 1 129 ? 5.523 9.493 4.936 1.00 35.03 129 ALA A CA 1
ATOM 918 C C . ALA A 1 129 ? 6.987 9.653 5.424 1.00 35.03 129 ALA A C 1
ATOM 920 O O . ALA A 1 129 ? 7.494 8.881 6.235 1.00 35.03 129 ALA A O 1
ATOM 921 N N . HIS A 1 130 ? 7.700 10.650 4.896 1.00 32.25 130 HIS A N 1
ATOM 922 C CA . HIS A 1 130 ? 9.020 11.065 5.311 1.00 32.25 130 HIS A CA 1
ATOM 923 C C . HIS A 1 130 ? 8.914 11.645 6.717 1.00 32.25 130 HIS A C 1
ATOM 925 O O . HIS A 1 130 ? 8.358 12.722 6.918 1.00 32.25 130 HIS A O 1
ATOM 931 N N . SER A 1 131 ? 9.460 10.877 7.660 1.00 36.34 131 SER A N 1
ATOM 932 C CA . SER A 1 131 ? 9.815 11.243 9.030 1.00 36.34 131 SER A CA 1
ATOM 933 C C . SER A 1 131 ? 8.824 12.156 9.746 1.00 36.34 131 SER A C 1
ATOM 935 O O . SER A 1 131 ? 8.970 13.377 9.778 1.00 36.34 131 SER A O 1
ATOM 937 N N . LEU A 1 132 ? 7.872 11.540 10.444 1.00 46.97 132 LEU A N 1
ATOM 938 C CA . LEU A 1 132 ? 7.382 12.136 11.681 1.00 46.97 132 LEU A CA 1
ATOM 939 C C . LEU A 1 132 ? 8.545 12.085 12.684 1.00 46.97 132 LEU A C 1
ATOM 941 O O . LEU A 1 132 ? 8.897 11.006 13.162 1.00 46.97 132 LEU A O 1
ATOM 945 N N . ASP A 1 133 ? 9.185 13.226 12.943 1.00 40.66 133 ASP A N 1
ATOM 946 C CA . ASP A 1 133 ? 10.172 13.344 14.018 1.00 40.66 133 ASP A CA 1
ATOM 947 C C . ASP A 1 133 ? 9.442 13.121 15.345 1.00 40.66 133 ASP A C 1
ATOM 949 O O . ASP A 1 133 ? 8.676 13.964 15.795 1.00 40.66 133 ASP A O 1
ATOM 953 N N . LEU A 1 134 ? 9.631 11.948 15.949 1.00 52.41 134 LEU A N 1
ATOM 954 C CA . LEU A 1 134 ? 9.064 11.619 17.253 1.00 52.41 134 LEU A CA 1
ATOM 955 C C . LEU A 1 134 ? 10.137 11.777 18.339 1.00 52.41 134 LEU A C 1
ATOM 957 O O . LEU A 1 134 ? 11.288 11.364 18.143 1.00 52.41 134 LEU A O 1
ATOM 961 N N . PRO A 1 135 ? 9.786 12.306 19.525 1.00 47.41 135 PRO A N 1
ATOM 962 C CA . PRO A 1 135 ? 10.702 12.338 20.654 1.00 47.41 135 PRO A CA 1
ATOM 963 C C . PRO A 1 135 ? 11.103 10.909 21.051 1.00 47.41 135 PRO A C 1
ATOM 965 O O . PRO A 1 135 ? 10.284 10.095 21.475 1.00 47.41 135 PRO A O 1
ATOM 968 N N . SER A 1 136 ? 12.394 10.598 20.923 1.00 44.38 136 SER A N 1
ATOM 969 C CA . SER A 1 136 ? 12.951 9.298 21.305 1.00 44.38 136 SER A CA 1
ATOM 970 C C . SER A 1 136 ? 13.094 9.193 22.827 1.00 44.38 136 SER A C 1
ATOM 972 O O . SER A 1 136 ? 13.988 9.796 23.420 1.00 44.38 136 SER A O 1
ATOM 974 N N . GLY A 1 137 ? 12.227 8.408 23.472 1.00 47.47 137 GLY A N 1
ATOM 975 C CA . GLY A 1 137 ? 12.345 8.082 24.895 1.00 47.47 137 GLY A CA 1
ATOM 976 C C . GLY A 1 137 ? 11.187 7.236 25.426 1.00 47.47 137 GLY A C 1
ATOM 977 O O . GLY A 1 137 ? 10.022 7.491 25.128 1.00 47.47 137 GLY A O 1
ATOM 978 N N . ALA A 1 138 ? 11.491 6.231 26.251 1.00 50.25 138 ALA A N 1
ATOM 979 C CA . ALA A 1 138 ? 10.468 5.464 26.957 1.00 50.25 138 ALA A CA 1
ATOM 980 C C . ALA A 1 138 ? 9.670 6.394 27.889 1.00 50.25 138 ALA A C 1
ATOM 982 O O . ALA A 1 138 ? 10.235 6.998 28.798 1.00 50.25 138 ALA A O 1
ATOM 983 N N . GLY A 1 139 ? 8.357 6.504 27.661 1.00 58.31 139 GLY A N 1
ATOM 984 C CA . GLY A 1 139 ? 7.488 7.404 28.424 1.00 58.31 139 GLY A CA 1
ATOM 985 C C . GLY A 1 139 ? 7.433 8.841 27.901 1.00 58.31 139 GLY A C 1
ATOM 986 O O . GLY A 1 139 ? 6.877 9.692 28.591 1.00 58.31 139 GLY A O 1
ATOM 987 N N . ALA A 1 140 ? 7.968 9.112 26.706 1.00 73.94 140 ALA A N 1
ATOM 988 C CA . ALA A 1 140 ? 7.694 10.360 26.006 1.00 73.94 140 ALA A CA 1
ATOM 989 C C . ALA A 1 140 ? 6.187 10.495 25.734 1.00 73.94 140 ALA A C 1
ATOM 991 O O . ALA A 1 140 ? 5.495 9.503 25.475 1.00 73.94 140 ALA A O 1
ATOM 992 N N . SER A 1 141 ? 5.680 11.721 25.805 1.00 82.00 141 SER A N 1
ATOM 993 C CA . SER A 1 141 ? 4.344 12.060 25.339 1.00 82.00 141 SER A CA 1
ATOM 994 C C . SER A 1 141 ? 4.427 12.994 24.140 1.00 82.00 141 SER A C 1
ATOM 996 O O . SER A 1 141 ? 5.333 13.821 24.038 1.00 82.00 141 SER A O 1
ATOM 998 N N . VAL A 1 142 ? 3.489 12.825 23.216 1.00 87.50 142 VAL A N 1
ATOM 999 C CA . VAL A 1 142 ? 3.289 13.702 22.063 1.00 87.50 142 VAL A CA 1
ATOM 1000 C C . VAL A 1 142 ? 1.974 14.421 22.276 1.00 87.50 142 VAL A C 1
ATOM 1002 O O . VAL A 1 142 ? 0.969 13.807 22.636 1.00 87.50 142 VAL A O 1
ATOM 1005 N N . ARG A 1 143 ? 1.974 15.737 22.083 1.00 86.56 143 ARG A N 1
ATOM 1006 C CA . ARG A 1 143 ? 0.751 16.529 22.126 1.00 86.56 143 ARG A CA 1
ATOM 1007 C C . ARG A 1 143 ? 0.268 16.727 20.695 1.00 86.56 143 ARG A C 1
ATOM 1009 O O . ARG A 1 143 ? 1.006 17.262 19.879 1.00 86.56 143 ARG A O 1
ATOM 1016 N N . ALA A 1 144 ? -0.955 16.304 20.406 1.00 87.44 144 ALA A N 1
ATOM 1017 C CA . ALA A 1 144 ? -1.567 16.447 19.091 1.00 87.44 144 ALA A CA 1
ATOM 1018 C C . ALA A 1 144 ? -3.043 16.808 19.242 1.00 87.44 144 A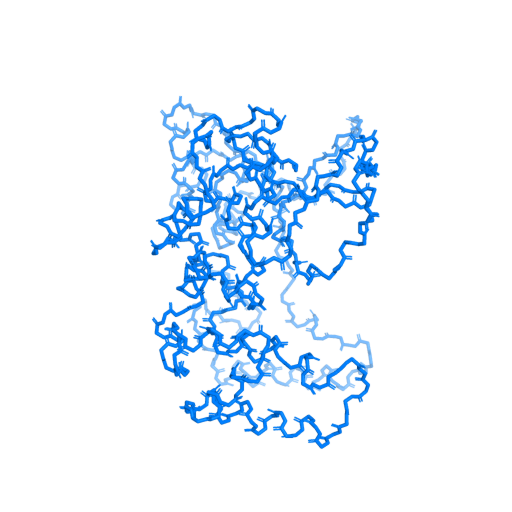LA A C 1
ATOM 1020 O O . ALA A 1 144 ? -3.737 16.241 20.084 1.00 87.44 144 ALA A O 1
ATOM 1021 N N . GLU A 1 145 ? -3.512 17.804 18.487 1.00 87.06 145 GLU A N 1
ATOM 1022 C CA . GLU A 1 145 ? -4.906 18.286 18.543 1.00 87.06 145 GLU A CA 1
ATOM 1023 C C . GLU A 1 145 ? -5.415 18.602 19.966 1.00 87.06 145 GLU A C 1
ATOM 1025 O O . GLU A 1 145 ? -6.584 18.433 20.299 1.00 87.06 145 GLU A O 1
ATOM 1030 N N . GLY A 1 146 ? -4.523 19.062 20.849 1.00 85.06 146 GLY A N 1
ATOM 1031 C CA . GLY A 1 146 ? -4.861 19.371 22.242 1.00 85.06 146 GLY A CA 1
ATOM 1032 C C . GLY A 1 146 ? -4.961 18.158 23.176 1.00 85.06 146 GLY A C 1
ATOM 1033 O O . GLY A 1 146 ? -5.176 18.353 24.374 1.00 85.06 146 GLY A O 1
ATOM 1034 N N . HIS A 1 147 ? -4.735 16.947 22.669 1.00 88.44 147 HIS A N 1
ATOM 1035 C CA . HIS A 1 147 ? -4.653 15.708 23.435 1.00 88.44 147 HIS A CA 1
ATOM 1036 C C . HIS A 1 147 ? -3.196 15.303 23.676 1.00 88.44 147 HIS A C 1
ATOM 1038 O O . HIS A 1 147 ? -2.316 15.582 22.865 1.00 88.44 147 HIS A O 1
ATOM 1044 N N . GLU A 1 148 ? -2.936 14.659 24.813 1.00 90.88 148 GLU A N 1
ATOM 1045 C CA . GLU A 1 148 ? -1.631 14.081 25.136 1.00 90.88 148 GLU A CA 1
ATOM 1046 C C . GLU A 1 148 ? -1.666 12.574 24.864 1.00 90.88 148 GLU A C 1
ATOM 1048 O O . GLU A 1 148 ? -2.478 11.846 25.437 1.00 90.88 148 GLU A O 1
ATOM 1053 N N . PHE A 1 149 ? -0.778 12.113 23.990 1.00 89.19 149 PHE A N 1
ATOM 1054 C CA . PHE A 1 149 ? -0.613 10.719 23.606 1.00 89.19 149 PHE A CA 1
ATOM 1055 C C . PHE A 1 149 ? 0.667 10.170 24.216 1.00 89.19 149 PHE A C 1
ATOM 1057 O O . PHE A 1 149 ? 1.715 10.811 24.174 1.00 89.19 149 PHE A O 1
ATOM 1064 N N . ARG A 1 150 ? 0.601 8.963 24.777 1.00 89.62 150 ARG A N 1
ATOM 1065 C CA . ARG A 1 150 ? 1.780 8.273 25.305 1.00 89.62 150 ARG A CA 1
ATOM 1066 C C . ARG A 1 150 ? 2.477 7.512 24.183 1.00 89.62 150 ARG A C 1
ATOM 1068 O O . ARG A 1 150 ? 1.872 6.627 23.587 1.00 89.62 150 ARG A O 1
ATOM 1075 N N . VAL A 1 151 ? 3.763 7.780 23.980 1.00 87.94 151 VAL A N 1
ATOM 1076 C CA . VAL A 1 151 ? 4.598 7.025 23.042 1.00 87.94 151 VAL A CA 1
ATOM 1077 C C . VAL A 1 151 ? 4.966 5.676 23.661 1.00 87.94 151 VAL A C 1
ATOM 1079 O O . VAL A 1 151 ? 5.512 5.602 24.770 1.00 87.94 151 VAL A O 1
ATOM 1082 N N . VAL A 1 152 ? 4.668 4.597 22.938 1.00 89.00 152 VAL A N 1
ATOM 1083 C CA . VAL A 1 152 ? 5.142 3.244 23.244 1.00 89.00 152 VAL A CA 1
ATOM 1084 C C . VAL A 1 152 ? 6.162 2.867 22.169 1.00 89.00 152 VAL A C 1
ATOM 1086 O O . VAL A 1 152 ? 5.795 2.843 20.998 1.00 89.00 152 VAL A O 1
ATOM 1089 N N . PRO A 1 153 ? 7.437 2.633 22.526 1.00 86.25 153 PRO A N 1
ATOM 1090 C CA . PRO A 1 153 ? 8.459 2.314 21.540 1.00 86.25 153 PRO A CA 1
ATOM 1091 C C . PRO A 1 153 ? 8.227 0.923 20.939 1.00 86.25 153 PRO A C 1
ATOM 1093 O O . PRO A 1 153 ? 7.878 -0.016 21.658 1.00 86.25 153 PRO A O 1
ATOM 1096 N N . THR A 1 154 ? 8.490 0.809 19.640 1.00 86.25 154 THR A N 1
ATOM 1097 C CA . THR A 1 154 ? 8.434 -0.433 18.865 1.00 86.25 154 THR A CA 1
ATOM 1098 C C . THR A 1 154 ? 9.745 -0.591 18.095 1.00 86.25 154 THR A C 1
ATOM 1100 O O . THR A 1 154 ? 10.294 0.403 17.615 1.00 86.25 154 THR A O 1
ATOM 1103 N N . ASP A 1 155 ? 10.249 -1.819 17.973 1.00 83.50 155 ASP A N 1
ATOM 1104 C CA . ASP A 1 155 ? 11.465 -2.107 17.210 1.00 83.50 155 ASP A CA 1
ATOM 1105 C C . ASP A 1 155 ? 11.257 -1.833 15.712 1.00 83.50 155 ASP A C 1
ATOM 1107 O O . ASP A 1 155 ? 10.201 -2.123 15.160 1.00 83.50 155 ASP A O 1
ATOM 1111 N N . GLY A 1 156 ? 12.259 -1.255 15.043 1.00 76.81 156 GLY A N 1
ATOM 1112 C CA . GLY A 1 156 ? 12.218 -0.915 13.615 1.00 76.81 156 GLY A CA 1
ATOM 1113 C C . GLY A 1 156 ? 12.566 -2.092 12.699 1.00 76.81 156 GLY A C 1
ATOM 1114 O O . GLY A 1 156 ? 13.519 -2.001 11.933 1.00 76.81 156 GLY A O 1
ATOM 1115 N N . ASP A 1 157 ? 11.834 -3.199 12.800 1.00 77.25 157 ASP A N 1
ATOM 1116 C CA . ASP A 1 157 ? 12.149 -4.493 12.168 1.00 77.25 157 ASP A CA 1
ATOM 1117 C C . ASP A 1 157 ? 11.338 -4.812 10.891 1.00 77.25 157 ASP A C 1
ATOM 1119 O O . ASP A 1 157 ? 11.388 -5.930 10.383 1.00 77.25 157 ASP A O 1
ATOM 1123 N N . GLY A 1 158 ? 10.592 -3.837 10.355 1.00 76.56 158 GLY A N 1
ATOM 1124 C CA . GLY A 1 158 ? 9.679 -4.026 9.214 1.00 76.56 158 GLY A CA 1
ATOM 1125 C C . GLY A 1 158 ? 8.289 -4.557 9.596 1.00 76.56 158 GLY A C 1
ATOM 1126 O O . GLY A 1 158 ? 7.374 -4.553 8.771 1.00 76.56 158 GLY A O 1
ATOM 1127 N N . ASP A 1 159 ? 8.101 -4.938 10.861 1.00 89.31 159 ASP A N 1
ATOM 1128 C CA . ASP A 1 159 ? 6.809 -5.255 11.476 1.00 89.31 159 ASP A CA 1
ATOM 1129 C C . ASP A 1 159 ? 6.357 -4.167 12.465 1.00 89.31 159 ASP A C 1
ATOM 1131 O O . ASP A 1 159 ? 5.276 -4.254 13.059 1.00 89.31 159 ASP A O 1
ATOM 1135 N N . CYS A 1 160 ? 7.149 -3.100 12.605 1.00 88.50 160 CYS A N 1
ATOM 1136 C CA . CYS A 1 160 ? 6.926 -1.997 13.534 1.00 88.50 160 CYS A CA 1
ATOM 1137 C C . CYS A 1 160 ? 5.520 -1.388 13.436 1.00 88.50 160 CYS A C 1
ATOM 1139 O O . CYS A 1 160 ? 4.903 -1.082 14.459 1.00 88.50 160 CYS A O 1
ATOM 1141 N N . PHE A 1 161 ? 4.971 -1.275 12.225 1.00 92.25 161 PHE A N 1
ATOM 1142 C CA . PHE A 1 161 ? 3.613 -0.793 11.998 1.00 92.25 161 PHE A CA 1
ATOM 1143 C C . PHE A 1 161 ? 2.564 -1.734 12.604 1.00 92.25 161 PHE A C 1
ATOM 1145 O O . PHE A 1 161 ? 1.765 -1.315 13.441 1.00 92.25 161 PHE A O 1
ATOM 1152 N N . PHE A 1 162 ? 2.595 -3.021 12.246 1.00 93.62 162 PHE A N 1
ATOM 1153 C CA . PHE A 1 162 ? 1.638 -4.016 12.741 1.00 93.62 162 PHE A CA 1
ATOM 1154 C C . PHE A 1 162 ? 1.737 -4.193 14.259 1.00 93.62 162 PHE A C 1
ATOM 1156 O O . PHE A 1 162 ? 0.717 -4.282 14.947 1.00 93.62 162 PHE A O 1
ATOM 1163 N N . THR A 1 163 ? 2.958 -4.183 14.796 1.00 93.62 163 THR A N 1
ATOM 1164 C CA . THR A 1 163 ? 3.202 -4.228 16.241 1.00 93.62 163 THR A CA 1
ATOM 1165 C C . THR A 1 163 ? 2.615 -3.006 16.944 1.00 93.62 163 THR A C 1
ATOM 1167 O O . THR A 1 163 ? 1.960 -3.155 17.981 1.00 93.62 163 THR A O 1
ATOM 1170 N N . SER A 1 164 ? 2.780 -1.810 16.373 1.00 92.56 164 SER A N 1
ATOM 1171 C CA . SER A 1 164 ? 2.227 -0.570 16.933 1.00 92.56 164 SER A CA 1
ATOM 1172 C C . SER A 1 164 ? 0.700 -0.576 16.912 1.00 92.56 164 SER A C 1
ATOM 1174 O O . SER A 1 164 ? 0.085 -0.281 17.933 1.00 92.56 164 SER A O 1
ATOM 1176 N N . VAL A 1 165 ? 0.077 -1.030 15.819 1.00 94.50 165 VAL A N 1
ATOM 1177 C CA . VAL A 1 165 ? -1.387 -1.151 15.712 1.00 94.50 165 VAL A CA 1
ATOM 1178 C C . VAL A 1 165 ? -1.954 -2.124 16.750 1.00 94.50 165 VAL A C 1
ATOM 1180 O O . VAL A 1 165 ? -2.909 -1.793 17.453 1.00 94.50 165 VAL A O 1
ATOM 1183 N N . LEU A 1 166 ? -1.361 -3.315 16.899 1.00 94.19 166 LEU A N 1
ATOM 1184 C CA . LEU A 1 166 ? -1.802 -4.291 17.904 1.00 94.19 166 LEU A CA 1
ATOM 1185 C C . LEU A 1 166 ? -1.606 -3.768 19.331 1.00 94.19 166 LEU A C 1
ATOM 1187 O O . LEU A 1 166 ? -2.435 -4.019 20.209 1.00 94.19 166 LEU A O 1
ATOM 1191 N N . THR A 1 167 ? -0.519 -3.038 19.575 1.00 92.69 167 THR A N 1
ATOM 1192 C CA . THR A 1 167 ? -0.239 -2.417 20.874 1.00 92.69 167 THR A CA 1
ATOM 1193 C C . THR A 1 167 ? -1.241 -1.307 21.187 1.00 92.69 167 THR A C 1
ATOM 1195 O O . THR A 1 167 ? -1.790 -1.288 22.291 1.00 92.69 167 THR A O 1
ATOM 1198 N N . GLY A 1 168 ? -1.542 -0.442 20.215 1.00 91.50 168 GLY A N 1
ATOM 1199 C CA . GLY A 1 168 ? -2.544 0.618 20.321 1.00 91.50 168 GLY A CA 1
ATOM 1200 C C . GLY A 1 168 ? -3.940 0.060 20.585 1.00 91.50 168 GLY A C 1
ATOM 1201 O O . GLY A 1 168 ? -4.568 0.430 21.578 1.00 91.50 168 GLY A O 1
ATOM 1202 N N . ALA A 1 169 ? -4.381 -0.916 19.783 1.00 91.38 169 ALA A N 1
ATOM 1203 C CA . ALA A 1 169 ? -5.679 -1.571 19.944 1.00 91.38 169 ALA A CA 1
ATOM 1204 C C . ALA A 1 169 ? -5.851 -2.169 21.352 1.00 91.38 169 ALA A C 1
ATOM 1206 O O . ALA A 1 169 ? -6.836 -1.892 22.038 1.00 91.38 169 ALA A O 1
ATOM 1207 N N . ARG A 1 170 ? -4.850 -2.914 21.842 1.00 90.88 170 ARG A N 1
ATOM 1208 C CA . ARG A 1 170 ? -4.877 -3.501 23.194 1.00 90.88 170 ARG A CA 1
ATOM 1209 C C . ARG A 1 170 ? -4.846 -2.440 24.292 1.00 90.88 170 ARG A C 1
ATOM 1211 O O . ARG A 1 170 ? -5.604 -2.543 25.251 1.00 90.88 170 ARG A O 1
ATOM 1218 N N . GLY A 1 171 ? -3.995 -1.421 24.161 1.00 87.06 171 GLY A N 1
ATOM 1219 C CA . GLY A 1 171 ? -3.880 -0.340 25.144 1.00 87.06 171 GLY A CA 1
ATOM 1220 C C . GLY A 1 171 ? -5.158 0.494 25.275 1.00 87.06 171 GLY A C 1
ATOM 1221 O O . GLY A 1 171 ? -5.487 0.949 26.368 1.00 87.06 171 GLY A O 1
ATOM 1222 N N . GLN A 1 172 ? -5.901 0.643 24.177 1.00 87.56 172 GLN A N 1
ATOM 1223 C CA . GLN A 1 172 ? -7.166 1.379 24.112 1.00 87.56 172 GLN A CA 1
ATOM 1224 C C . GLN A 1 172 ? -8.382 0.493 24.445 1.00 87.56 172 GLN A C 1
ATOM 1226 O O . GLN A 1 172 ? -9.498 0.998 24.540 1.00 87.56 172 GLN A O 1
ATOM 1231 N N . ASN A 1 173 ? -8.185 -0.820 24.647 1.00 84.00 173 ASN A N 1
ATOM 1232 C CA . ASN A 1 173 ? -9.252 -1.831 24.672 1.00 84.00 173 ASN A CA 1
ATOM 1233 C C . ASN A 1 173 ? -10.189 -1.728 23.449 1.00 84.00 173 ASN A C 1
ATOM 1235 O O . ASN A 1 173 ? -11.382 -2.028 23.534 1.00 84.00 173 ASN A O 1
ATOM 1239 N N . ALA A 1 174 ? -9.639 -1.285 22.319 1.00 77.50 174 ALA A N 1
ATOM 1240 C CA . ALA A 1 174 ? -10.310 -1.221 21.034 1.00 77.50 174 ALA A CA 1
ATOM 1241 C C . ALA A 1 174 ? -10.154 -2.567 20.310 1.00 77.50 174 ALA A C 1
ATOM 1243 O O . ALA A 1 174 ? -9.196 -3.303 20.545 1.00 77.50 174 ALA A O 1
ATOM 1244 N N . LEU A 1 175 ? -11.089 -2.885 19.410 1.00 85.94 175 LEU A N 1
ATOM 1245 C CA . LEU A 1 175 ? -11.008 -4.062 18.535 1.00 85.94 175 LEU A CA 1
ATOM 1246 C C . LEU A 1 175 ? -10.869 -5.383 19.313 1.00 85.94 175 LEU A C 1
ATOM 1248 O O . LEU A 1 175 ? -9.878 -6.099 19.186 1.00 85.94 175 LEU A O 1
ATOM 1252 N N . SER A 1 176 ? -11.877 -5.746 20.112 1.00 84.00 176 SER A N 1
ATOM 1253 C CA . SER A 1 176 ? -11.863 -6.993 20.900 1.00 84.00 176 SER A CA 1
ATOM 1254 C C . SER A 1 176 ? -11.661 -8.250 20.042 1.00 84.00 176 SER A C 1
ATOM 1256 O O . SER A 1 176 ? -11.053 -9.219 20.498 1.00 84.00 176 SER A O 1
ATOM 1258 N N . GLN A 1 177 ? -12.076 -8.209 18.774 1.00 84.38 177 GLN A N 1
ATOM 1259 C CA . GLN A 1 177 ? -11.812 -9.244 17.776 1.00 84.38 177 GLN A CA 1
ATOM 1260 C C . GLN A 1 177 ? -10.315 -9.457 17.476 1.00 84.38 177 GLN A C 1
ATOM 1262 O O . GLN A 1 177 ? -9.943 -10.509 16.962 1.00 84.38 177 GLN A O 1
ATOM 1267 N N . TRP A 1 178 ? -9.449 -8.491 17.796 1.00 89.00 178 TRP A N 1
ATOM 1268 C CA . TRP A 1 178 ? -7.994 -8.559 17.614 1.00 89.00 178 TRP A CA 1
ATOM 1269 C C . TRP A 1 178 ? -7.235 -8.929 18.888 1.00 89.00 178 TRP A C 1
ATOM 1271 O O . TRP A 1 178 ? -6.013 -9.069 18.850 1.00 89.00 178 TRP A O 1
ATOM 1281 N N . ALA A 1 179 ? -7.926 -9.144 20.012 1.00 86.19 179 ALA A N 1
ATOM 1282 C CA . ALA A 1 179 ? -7.284 -9.413 21.298 1.00 86.19 179 ALA A CA 1
ATOM 1283 C C . ALA A 1 179 ? -6.310 -10.609 21.255 1.00 86.19 179 ALA A C 1
ATOM 1285 O O . ALA A 1 179 ? -5.287 -10.588 21.936 1.00 86.19 179 ALA A O 1
ATOM 1286 N N . GLY A 1 180 ? -6.610 -11.625 20.436 1.00 87.94 180 GLY A N 1
ATOM 1287 C CA . GLY A 1 180 ? -5.776 -12.817 20.253 1.00 87.94 180 GLY A CA 1
ATOM 1288 C C . GLY A 1 180 ? -4.855 -12.802 19.028 1.00 87.94 180 GLY A C 1
ATOM 1289 O O . GLY A 1 180 ? -4.150 -13.785 18.823 1.00 87.94 180 GLY A O 1
ATOM 1290 N N . LEU A 1 181 ? -4.866 -11.750 18.201 1.00 92.56 181 LEU A N 1
ATOM 1291 C CA . LEU A 1 181 ? -4.025 -11.693 17.002 1.00 92.56 181 LEU A CA 1
ATOM 1292 C C . LEU A 1 181 ? -2.592 -11.309 17.361 1.00 92.56 181 LEU A C 1
ATOM 1294 O O . LEU A 1 181 ? -2.372 -10.382 18.139 1.00 92.56 181 LEU A O 1
ATOM 1298 N N . ASP A 1 182 ? -1.624 -11.993 16.762 1.00 93.94 182 ASP A N 1
ATOM 1299 C CA . ASP A 1 182 ? -0.225 -11.582 16.690 1.00 93.94 182 ASP A CA 1
ATOM 1300 C C . ASP A 1 182 ? 0.066 -10.882 15.348 1.00 93.94 182 ASP A C 1
ATOM 1302 O O . ASP A 1 182 ? -0.829 -10.698 14.518 1.00 93.94 182 ASP A O 1
ATOM 1306 N N . VAL A 1 183 ? 1.310 -10.436 15.142 1.00 94.56 183 VAL A N 1
ATOM 1307 C CA . VAL A 1 183 ? 1.716 -9.756 13.900 1.00 94.56 183 VAL A CA 1
ATOM 1308 C C . VAL A 1 183 ? 1.476 -10.637 12.666 1.00 94.56 183 VAL A C 1
ATOM 1310 O O . VAL A 1 183 ? 0.790 -10.168 11.755 1.00 94.56 183 VAL A O 1
ATOM 1313 N N . PRO A 1 184 ? 1.930 -11.910 12.619 1.00 94.62 184 PRO A N 1
ATOM 1314 C CA . PRO A 1 184 ? 1.594 -12.809 11.516 1.00 94.62 184 PRO A CA 1
ATOM 1315 C C . PRO A 1 184 ? 0.086 -12.947 11.276 1.00 94.62 184 PRO A C 1
ATOM 1317 O O . PRO A 1 184 ? -0.349 -12.957 10.125 1.00 94.62 184 PRO A O 1
ATOM 1320 N N . GLY A 1 185 ? -0.718 -13.012 12.340 1.00 95.06 185 GLY A N 1
ATOM 1321 C CA . GLY A 1 185 ? -2.174 -13.077 12.261 1.00 95.06 185 GLY A CA 1
ATOM 1322 C C . GLY A 1 185 ? -2.799 -11.827 11.642 1.00 95.06 185 GLY A C 1
ATOM 1323 O O . GLY A 1 185 ? -3.666 -11.947 10.777 1.00 95.06 185 GLY A O 1
ATOM 1324 N N . LEU A 1 186 ? -2.343 -10.629 12.023 1.00 95.31 186 LEU A N 1
ATOM 1325 C CA . LEU A 1 186 ? -2.838 -9.372 11.451 1.00 95.31 186 LEU A CA 1
ATOM 1326 C C . LEU A 1 186 ? -2.418 -9.203 9.983 1.00 95.31 186 LEU A C 1
ATOM 1328 O O . LEU A 1 186 ? -3.229 -8.798 9.151 1.00 95.31 186 LEU A O 1
ATOM 1332 N N . ARG A 1 187 ? -1.178 -9.576 9.649 1.00 95.12 187 ARG A N 1
ATOM 1333 C CA . ARG A 1 187 ? -0.668 -9.618 8.269 1.00 95.12 187 ARG A CA 1
ATOM 1334 C C . ARG A 1 187 ? -1.462 -10.588 7.397 1.00 95.12 187 ARG A C 1
ATOM 1336 O O . ARG A 1 187 ? -1.847 -10.240 6.284 1.00 95.12 187 ARG A O 1
ATOM 1343 N N . GLY A 1 188 ? -1.754 -11.780 7.920 1.00 95.06 188 GLY A N 1
ATOM 1344 C CA . GLY A 1 188 ? -2.597 -12.779 7.260 1.00 95.06 188 GLY A CA 1
ATOM 1345 C C . GLY A 1 188 ? -4.020 -12.275 7.023 1.00 95.06 188 GLY A C 1
ATOM 1346 O O . GLY A 1 188 ? -4.522 -12.376 5.909 1.00 95.06 188 GLY A O 1
ATOM 1347 N N . LEU A 1 189 ? -4.632 -11.645 8.030 1.00 94.50 189 LEU A N 1
ATOM 1348 C CA . LEU A 1 189 ? -5.951 -11.024 7.890 1.00 94.50 189 LEU A CA 1
ATOM 1349 C C . LEU A 1 189 ? -5.956 -9.968 6.781 1.00 94.50 189 LEU A C 1
ATOM 1351 O O . LEU A 1 189 ? -6.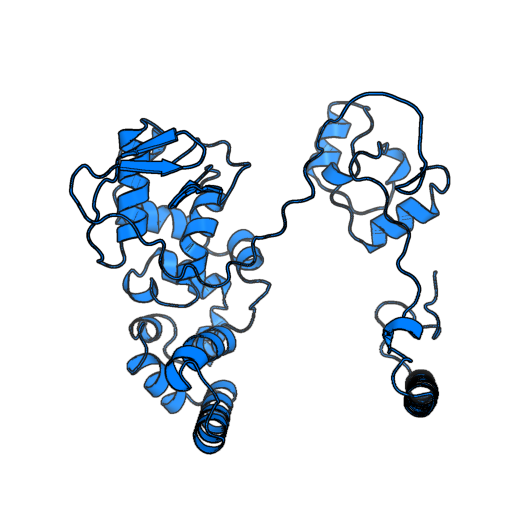862 -9.970 5.951 1.00 94.50 189 LEU A O 1
ATOM 1355 N N . LEU A 1 190 ? -4.960 -9.076 6.755 1.00 96.31 190 LEU A N 1
ATOM 1356 C CA . LEU A 1 190 ? -4.859 -8.048 5.720 1.00 96.31 190 LEU A CA 1
ATOM 1357 C C . LEU A 1 190 ? -4.683 -8.668 4.330 1.00 96.31 190 LEU A C 1
ATOM 1359 O O . LEU A 1 190 ? -5.416 -8.314 3.411 1.00 96.31 190 LEU A O 1
ATOM 1363 N N . HIS A 1 191 ? -3.760 -9.621 4.192 1.00 96.31 191 HIS A N 1
ATOM 1364 C CA . HIS A 1 191 ? -3.541 -10.358 2.950 1.00 96.31 191 HIS A CA 1
ATOM 1365 C C . HIS A 1 191 ? -4.845 -10.971 2.422 1.00 96.31 191 HIS A C 1
ATOM 1367 O O . HIS A 1 191 ? -5.205 -10.754 1.269 1.00 96.31 191 HIS A O 1
ATOM 1373 N N . ASP A 1 192 ? -5.594 -11.678 3.270 1.00 95.62 192 ASP A N 1
ATOM 1374 C CA . ASP A 1 192 ? -6.828 -12.357 2.866 1.00 95.62 192 ASP A CA 1
ATOM 1375 C C . ASP A 1 192 ? -7.938 -11.380 2.451 1.00 95.62 192 ASP A C 1
ATOM 1377 O O . ASP A 1 192 ? -8.781 -11.717 1.622 1.00 95.62 192 ASP A O 1
ATOM 1381 N N . ARG A 1 193 ? -7.938 -10.158 2.997 1.00 94.31 193 ARG A N 1
ATOM 1382 C CA . ARG A 1 193 ? -8.883 -9.093 2.624 1.00 94.31 193 ARG A CA 1
ATOM 1383 C C . ARG A 1 193 ? -8.489 -8.350 1.347 1.00 94.31 193 ARG A C 1
ATOM 1385 O O . ARG A 1 193 ? -9.362 -7.797 0.678 1.00 94.31 193 ARG A O 1
ATOM 1392 N N . LEU A 1 194 ? -7.202 -8.312 1.019 1.00 95.19 194 LEU A N 1
ATOM 1393 C CA . LEU A 1 194 ? -6.697 -7.683 -0.204 1.00 95.19 194 LEU A CA 1
ATOM 1394 C C . LEU A 1 194 ? -6.706 -8.632 -1.401 1.00 95.19 194 LEU A C 1
ATOM 1396 O O . LEU A 1 194 ? -6.907 -8.189 -2.527 1.00 95.19 194 LEU A O 1
ATOM 1400 N N . ASN A 1 195 ? -6.523 -9.931 -1.167 1.00 94.00 195 ASN A N 1
ATOM 1401 C CA . ASN A 1 195 ? -6.376 -10.911 -2.231 1.00 94.00 195 ASN A CA 1
ATOM 1402 C C . ASN A 1 195 ? -7.595 -10.947 -3.169 1.00 94.00 195 ASN A C 1
ATOM 1404 O O . ASN A 1 195 ? -8.657 -11.458 -2.812 1.00 94.00 195 ASN A O 1
ATOM 1408 N N . GLY A 1 196 ? -7.412 -10.421 -4.384 1.00 85.44 196 GLY A N 1
ATOM 1409 C CA . GLY A 1 196 ? -8.446 -10.345 -5.417 1.00 85.44 196 GLY A CA 1
ATOM 1410 C C . GLY A 1 196 ? -9.594 -9.385 -5.096 1.00 85.44 196 GLY A C 1
ATOM 1411 O O . GLY A 1 196 ? -10.697 -9.596 -5.597 1.00 85.44 196 GLY A O 1
ATOM 1412 N N . SER A 1 197 ? -9.378 -8.385 -4.234 1.00 90.88 197 SER A N 1
ATOM 1413 C CA . SER A 1 197 ? -10.417 -7.427 -3.855 1.00 90.88 197 SER A CA 1
ATOM 1414 C C . SER A 1 197 ? -10.329 -6.111 -4.623 1.00 90.88 197 SER A C 1
ATOM 1416 O O . SER A 1 197 ? -9.246 -5.603 -4.906 1.00 90.88 197 SER A O 1
ATOM 1418 N N . GLU A 1 198 ? -11.491 -5.494 -4.853 1.00 92.38 198 GLU A N 1
ATOM 1419 C CA . GLU A 1 198 ? -11.598 -4.155 -5.453 1.00 92.38 198 GLU A CA 1
ATOM 1420 C C . GLU A 1 198 ? -10.881 -3.082 -4.621 1.00 92.38 198 GLU A C 1
ATOM 1422 O O . GLU A 1 198 ? -10.485 -2.048 -5.148 1.00 92.38 198 GLU A O 1
ATOM 1427 N N . LEU A 1 199 ? -10.680 -3.317 -3.317 1.00 91.62 199 LEU A N 1
ATOM 1428 C CA . LEU A 1 199 ? -9.920 -2.409 -2.460 1.00 91.62 199 LEU A CA 1
ATOM 1429 C C . LEU A 1 199 ? -8.444 -2.350 -2.875 1.00 91.62 199 LEU A C 1
ATOM 1431 O O . LEU A 1 199 ? -7.873 -1.262 -2.898 1.00 91.62 199 LEU A O 1
ATOM 1435 N N . ALA A 1 200 ? -7.825 -3.492 -3.188 1.00 90.06 200 ALA A N 1
ATOM 1436 C CA . ALA A 1 200 ? -6.435 -3.523 -3.638 1.00 90.06 200 ALA A CA 1
ATOM 1437 C C . ALA A 1 200 ? -6.278 -2.811 -4.991 1.00 90.06 200 ALA A C 1
ATOM 1439 O O . ALA A 1 200 ? -5.328 -2.049 -5.184 1.00 90.06 200 ALA A O 1
ATOM 1440 N N . ASP A 1 201 ? -7.247 -2.998 -5.888 1.00 89.25 201 ASP A N 1
ATOM 1441 C CA . ASP A 1 201 ? -7.278 -2.326 -7.187 1.00 89.25 201 ASP A CA 1
ATOM 1442 C C . ASP A 1 201 ? -7.470 -0.811 -7.022 1.00 89.25 201 ASP A C 1
ATOM 1444 O O . ASP A 1 201 ? -6.676 -0.031 -7.539 1.00 89.25 201 ASP A O 1
ATOM 1448 N N . ALA A 1 202 ? -8.442 -0.378 -6.214 1.00 90.44 202 ALA A N 1
ATOM 1449 C CA . ALA A 1 202 ? -8.720 1.038 -5.966 1.00 90.44 202 ALA A CA 1
ATOM 1450 C C . ALA A 1 202 ? -7.540 1.776 -5.311 1.00 90.44 202 ALA A C 1
ATOM 1452 O O . ALA A 1 202 ? -7.274 2.934 -5.621 1.00 90.44 202 ALA A O 1
ATOM 1453 N N . LEU A 1 203 ? -6.807 1.118 -4.405 1.00 87.81 203 LEU A N 1
ATOM 1454 C CA . LEU A 1 203 ? -5.622 1.711 -3.773 1.00 87.81 203 LEU A CA 1
ATOM 1455 C C . LEU A 1 203 ? -4.430 1.834 -4.725 1.00 87.81 203 LEU A C 1
ATOM 1457 O O . LEU A 1 203 ? -3.517 2.607 -4.449 1.00 87.81 203 LEU A O 1
ATOM 1461 N N . THR A 1 204 ? -4.429 1.087 -5.828 1.00 89.81 204 THR A N 1
ATOM 1462 C CA . THR A 1 204 ? -3.325 1.069 -6.795 1.00 89.81 204 THR A CA 1
ATOM 1463 C C . THR A 1 204 ? -3.697 1.637 -8.164 1.00 89.81 204 THR A C 1
ATOM 1465 O O . THR A 1 204 ? -2.857 1.685 -9.060 1.00 89.81 204 THR A O 1
ATOM 1468 N N . GLU A 1 205 ? -4.919 2.151 -8.320 1.00 87.31 205 GLU A N 1
ATOM 1469 C CA . GLU A 1 205 ? -5.462 2.667 -9.581 1.00 87.31 205 GLU A CA 1
ATOM 1470 C C . GLU A 1 205 ? -4.616 3.801 -10.180 1.00 87.31 205 GLU A C 1
ATOM 1472 O O . GLU A 1 205 ? -4.419 3.865 -11.393 1.00 87.31 205 GLU A O 1
ATOM 1477 N N . SER A 1 206 ? -4.052 4.668 -9.334 1.00 78.44 206 SER A N 1
ATOM 1478 C CA . SER A 1 206 ? -3.182 5.770 -9.766 1.00 78.44 206 SER A CA 1
ATOM 1479 C C . SER A 1 206 ? -1.825 5.300 -10.305 1.00 78.44 206 SER A C 1
ATOM 1481 O O . SER A 1 206 ? -1.137 6.065 -10.980 1.00 78.44 206 SER A O 1
ATOM 1483 N N . SER A 1 207 ? -1.4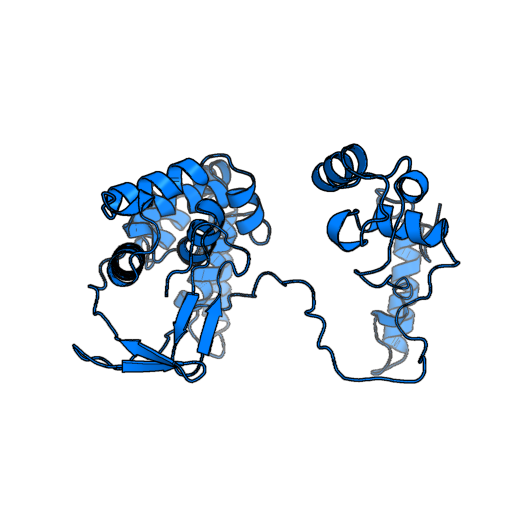34 4.054 -10.023 1.00 82.38 207 SER A N 1
ATOM 1484 C CA . SER A 1 207 ? -0.131 3.468 -10.353 1.00 82.38 207 SER A CA 1
ATOM 1485 C C . SER A 1 207 ? -0.269 2.027 -10.873 1.00 82.38 207 SER A C 1
ATOM 1487 O O . SER A 1 207 ? 0.206 1.083 -10.239 1.00 82.38 207 SER A O 1
ATOM 1489 N N . PRO A 1 208 ? -0.900 1.823 -12.047 1.00 80.50 208 PRO A N 1
ATOM 1490 C CA . PRO A 1 208 ? -1.306 0.492 -12.496 1.00 80.50 208 PRO A CA 1
ATOM 1491 C C . PRO A 1 208 ? -0.157 -0.374 -13.038 1.00 80.50 208 PRO A C 1
ATOM 1493 O O . PRO A 1 208 ? -0.289 -1.596 -13.071 1.00 80.50 208 PRO A O 1
ATOM 1496 N N . ASP A 1 209 ? 0.963 0.217 -13.485 1.00 93.81 209 ASP A N 1
ATOM 1497 C CA . ASP A 1 209 ? 2.148 -0.545 -13.917 1.00 93.81 209 ASP A CA 1
ATOM 1498 C C . ASP A 1 209 ? 3.146 -0.674 -12.753 1.00 93.81 209 ASP A C 1
ATOM 1500 O O . ASP A 1 209 ? 3.912 0.264 -12.511 1.00 93.81 209 ASP A O 1
ATOM 1504 N N . PRO A 1 210 ? 3.206 -1.831 -12.070 1.00 95.00 210 PRO A N 1
ATOM 1505 C CA . PRO A 1 210 ? 4.057 -2.005 -10.896 1.00 95.00 210 PRO A CA 1
ATOM 1506 C C . PRO A 1 210 ? 5.552 -1.840 -11.189 1.00 95.00 210 PRO A C 1
ATOM 1508 O O . PRO A 1 210 ? 6.320 -1.463 -10.307 1.00 95.00 210 PRO A O 1
ATOM 1511 N N . VAL A 1 211 ? 5.983 -2.098 -12.430 1.00 97.50 211 VAL A N 1
ATOM 1512 C CA . VAL A 1 211 ? 7.384 -1.906 -12.830 1.00 97.50 211 VAL A CA 1
ATOM 1513 C C . VAL A 1 211 ? 7.721 -0.417 -12.874 1.00 97.50 211 VAL A C 1
ATOM 1515 O O . VAL A 1 211 ? 8.805 -0.026 -12.448 1.00 97.50 211 VAL A O 1
ATOM 1518 N N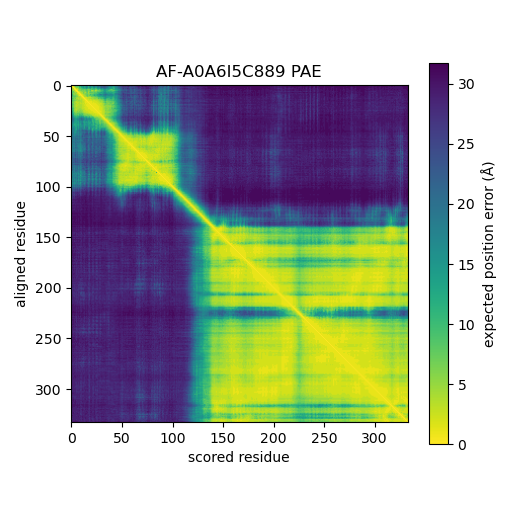 . ARG A 1 212 ? 6.794 0.424 -13.352 1.00 95.19 212 ARG A N 1
ATOM 1519 C CA . ARG A 1 212 ? 6.970 1.883 -13.331 1.00 95.19 212 ARG A CA 1
ATOM 1520 C C . ARG A 1 212 ? 6.977 2.420 -11.912 1.00 95.19 212 ARG A C 1
ATOM 1522 O O . ARG A 1 212 ? 7.868 3.193 -11.604 1.00 95.19 212 ARG A O 1
ATOM 1529 N N . THR A 1 213 ? 6.080 1.947 -11.049 1.00 94.00 213 THR A N 1
ATOM 1530 C CA . THR A 1 213 ? 6.045 2.342 -9.632 1.00 94.00 213 THR A CA 1
ATOM 1531 C C . THR A 1 213 ? 7.392 2.127 -8.941 1.00 94.00 213 THR A C 1
ATOM 1533 O O . THR A 1 213 ? 7.899 3.033 -8.290 1.00 94.00 213 THR A O 1
ATOM 1536 N N . VAL A 1 214 ? 8.015 0.959 -9.138 1.00 94.69 214 VAL A N 1
ATOM 1537 C CA . VAL A 1 214 ? 9.349 0.658 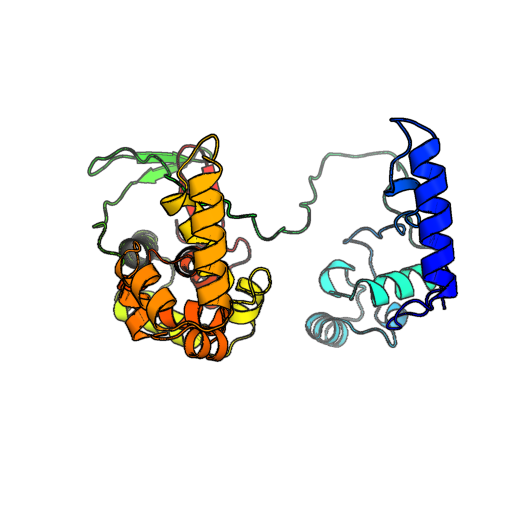-8.586 1.00 94.69 214 VAL A CA 1
ATOM 1538 C C . VAL A 1 214 ? 10.437 1.548 -9.190 1.00 94.69 214 VAL A C 1
ATOM 1540 O O . VAL A 1 214 ? 11.322 2.015 -8.481 1.00 94.69 214 VAL A O 1
ATOM 1543 N N . LEU A 1 215 ? 10.392 1.804 -10.500 1.00 94.00 215 LEU A N 1
ATOM 1544 C CA . LEU A 1 215 ? 11.349 2.708 -11.139 1.00 94.00 215 LEU A CA 1
ATOM 1545 C C . LEU A 1 215 ? 11.204 4.142 -10.608 1.00 94.00 215 LEU A C 1
ATOM 1547 O O . LEU A 1 215 ? 12.202 4.769 -10.269 1.00 94.00 215 LEU A O 1
ATOM 1551 N N . ASP A 1 216 ? 9.985 4.662 -10.518 1.00 89.62 216 ASP A N 1
ATOM 1552 C CA . ASP A 1 216 ? 9.732 6.033 -10.076 1.00 89.62 216 ASP A CA 1
ATOM 1553 C C . ASP A 1 216 ? 10.163 6.246 -8.618 1.00 89.62 216 ASP A C 1
ATOM 1555 O O . ASP A 1 216 ? 10.805 7.255 -8.321 1.00 89.62 216 ASP A O 1
ATOM 1559 N N . ASP A 1 217 ? 9.919 5.262 -7.750 1.00 89.94 217 ASP A N 1
ATOM 1560 C CA . ASP A 1 217 ? 10.410 5.241 -6.370 1.00 89.94 217 ASP A CA 1
ATOM 1561 C C . ASP A 1 217 ? 11.952 5.271 -6.302 1.00 89.94 217 ASP A C 1
ATOM 1563 O O 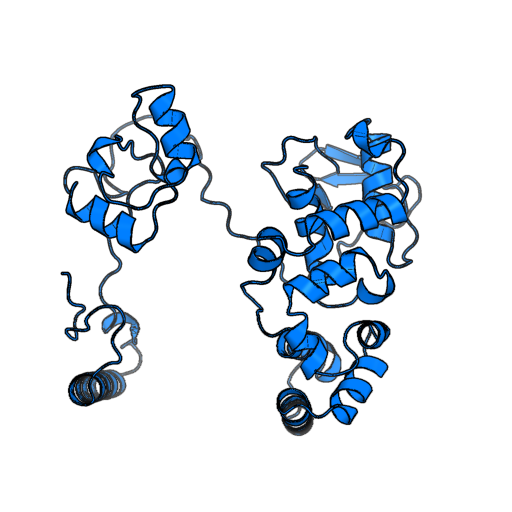. ASP A 1 217 ? 12.555 6.170 -5.706 1.00 89.94 217 ASP A O 1
ATOM 1567 N N . LEU A 1 218 ? 12.625 4.361 -7.017 1.00 89.56 218 LEU A N 1
ATOM 1568 C CA . LEU A 1 218 ? 14.091 4.264 -6.990 1.00 89.56 218 LEU A CA 1
ATOM 1569 C C . LEU A 1 218 ? 14.801 5.398 -7.718 1.00 89.56 218 LEU A C 1
ATOM 1571 O O . LEU A 1 218 ? 15.987 5.634 -7.466 1.00 89.56 218 LEU A O 1
ATOM 1575 N N . ARG A 1 219 ? 14.110 6.137 -8.589 1.00 86.38 219 ARG A N 1
ATOM 1576 C CA . ARG A 1 219 ? 14.689 7.302 -9.259 1.00 86.38 219 ARG A CA 1
ATOM 1577 C C . ARG A 1 219 ? 15.173 8.329 -8.243 1.00 86.38 219 ARG A C 1
ATOM 1579 O O . ARG A 1 219 ? 16.263 8.875 -8.420 1.00 86.38 219 ARG A O 1
ATOM 1586 N N . GLY A 1 220 ? 14.390 8.581 -7.191 1.00 73.19 220 GLY A N 1
ATOM 1587 C CA . GLY A 1 220 ? 14.753 9.525 -6.132 1.00 73.19 220 GLY A CA 1
ATOM 1588 C C . GLY A 1 220 ? 16.038 9.111 -5.412 1.00 73.19 220 GLY A C 1
ATOM 1589 O O . GLY A 1 220 ? 16.909 9.945 -5.162 1.00 73.19 220 GLY A O 1
ATOM 1590 N N . THR A 1 221 ? 16.199 7.810 -5.159 1.00 70.81 221 THR A N 1
ATOM 1591 C CA . THR A 1 221 ? 17.399 7.232 -4.538 1.00 70.81 221 THR A CA 1
ATOM 1592 C C . THR A 1 221 ? 18.610 7.244 -5.472 1.00 70.81 221 THR A C 1
ATOM 1594 O O . THR A 1 221 ? 19.718 7.537 -5.030 1.00 70.81 221 THR A O 1
ATOM 1597 N N . TYR A 1 222 ? 18.415 6.949 -6.759 1.00 70.19 222 TYR A N 1
ATOM 1598 C CA . TYR A 1 222 ? 19.495 6.834 -7.742 1.00 70.19 222 TYR A CA 1
ATOM 1599 C C . TYR A 1 222 ? 20.040 8.195 -8.186 1.00 70.19 222 TYR A C 1
ATOM 1601 O O . TYR A 1 222 ? 21.248 8.390 -8.302 1.00 70.19 222 TYR A O 1
ATOM 1609 N N . VAL A 1 223 ? 19.147 9.151 -8.442 1.00 68.12 223 VAL A N 1
ATOM 1610 C CA . VAL A 1 223 ? 19.510 10.476 -8.956 1.00 68.12 223 VAL A CA 1
ATOM 1611 C C . VAL A 1 223 ? 19.862 11.453 -7.825 1.00 68.12 223 VAL A C 1
ATOM 1613 O O . VAL A 1 223 ? 20.619 12.402 -8.037 1.00 68.12 223 VAL A O 1
ATOM 1616 N N . GLY A 1 224 ? 19.373 11.185 -6.612 1.00 58.75 224 GLY A N 1
ATOM 1617 C CA . GLY A 1 224 ? 19.583 12.008 -5.428 1.00 58.75 224 GLY A CA 1
ATOM 1618 C C . GLY A 1 224 ? 18.781 13.321 -5.441 1.00 58.75 224 GLY A C 1
ATOM 1619 O O . GLY A 1 224 ? 18.301 13.773 -6.485 1.00 58.75 224 GLY A O 1
ATOM 1620 N N . PRO A 1 225 ? 18.623 13.972 -4.273 1.00 55.22 225 PRO A N 1
ATOM 1621 C CA . PRO A 1 225 ? 17.973 15.274 -4.187 1.00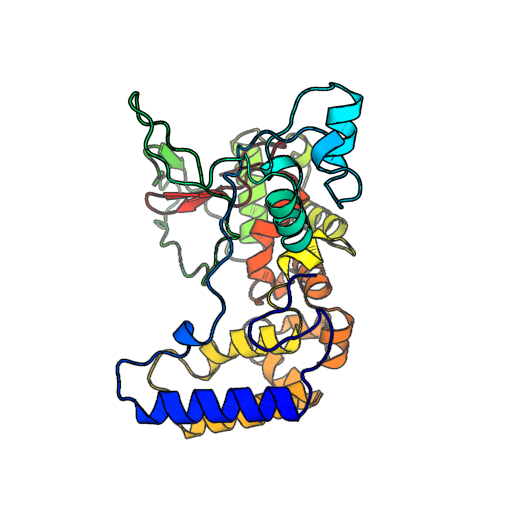 55.22 225 PRO A CA 1
ATOM 1622 C C . PRO A 1 225 ? 18.923 16.377 -4.686 1.00 55.22 225 PRO A C 1
ATOM 1624 O O . PRO A 1 225 ? 19.938 16.666 -4.055 1.00 55.22 225 PRO A O 1
ATOM 1627 N N . GLY A 1 226 ? 18.605 17.020 -5.813 1.00 62.53 226 GLY A N 1
ATOM 1628 C CA . GLY A 1 226 ? 19.388 18.150 -6.329 1.00 62.53 226 GLY A CA 1
ATOM 1629 C C . GLY A 1 226 ? 19.301 18.343 -7.845 1.00 62.53 226 GLY A C 1
ATOM 1630 O O . GLY A 1 226 ? 18.529 17.658 -8.517 1.00 62.53 226 GLY A O 1
ATOM 1631 N N . PRO A 1 227 ? 20.077 19.289 -8.413 1.00 62.34 227 PRO A N 1
ATOM 1632 C CA . PRO A 1 227 ? 20.177 19.453 -9.856 1.00 62.34 227 PRO A CA 1
ATOM 1633 C C . PRO A 1 227 ? 20.747 18.174 -10.463 1.00 62.34 227 PRO A C 1
ATOM 1635 O O . PRO A 1 227 ? 21.899 17.817 -10.220 1.00 62.34 227 PRO A O 1
ATOM 1638 N N . VAL A 1 228 ? 19.929 17.489 -11.253 1.00 67.50 228 VAL A N 1
ATOM 1639 C CA . VAL A 1 228 ? 20.320 16.226 -11.867 1.00 67.50 228 VAL A CA 1
ATOM 1640 C C . VAL A 1 228 ? 21.451 16.460 -12.866 1.00 67.50 228 VAL A C 1
ATOM 1642 O O . VAL A 1 228 ? 21.304 17.228 -13.821 1.00 67.50 228 VAL A O 1
ATOM 1645 N N . HIS A 1 229 ? 22.581 15.776 -12.680 1.00 76.81 229 HIS A N 1
ATOM 1646 C CA . HIS A 1 229 ? 23.628 15.740 -13.696 1.00 76.81 229 HIS A CA 1
ATOM 1647 C C . HIS A 1 229 ? 23.092 15.040 -14.951 1.00 76.81 229 HIS A C 1
ATOM 1649 O O . HIS A 1 229 ? 22.583 13.923 -14.872 1.00 76.81 229 HIS A O 1
ATOM 1655 N N . ALA A 1 230 ? 23.212 15.689 -16.114 1.00 77.50 230 ALA A N 1
ATOM 1656 C CA . ALA A 1 230 ? 22.635 15.202 -17.372 1.00 77.50 230 ALA A CA 1
ATOM 1657 C C . ALA A 1 230 ? 23.060 13.763 -17.722 1.00 77.50 230 ALA A C 1
ATOM 1659 O O . ALA A 1 230 ? 22.267 13.009 -18.286 1.00 77.50 230 ALA A O 1
ATOM 1660 N N . ASP A 1 231 ? 24.280 13.377 -17.345 1.00 81.50 231 ASP A N 1
ATOM 1661 C CA . ASP A 1 231 ? 24.806 12.031 -17.566 1.00 81.50 231 ASP A CA 1
ATOM 1662 C C . ASP A 1 231 ? 24.101 10.980 -16.695 1.00 81.50 231 ASP A C 1
ATOM 1664 O O . ASP A 1 231 ? 23.716 9.933 -17.215 1.00 81.50 231 ASP A O 1
ATOM 1668 N N . ALA A 1 232 ? 23.843 11.284 -15.417 1.00 79.50 232 ALA A N 1
ATOM 1669 C CA . ALA A 1 232 ? 23.127 10.399 -14.494 1.00 79.50 232 ALA A CA 1
ATOM 1670 C C . ALA A 1 232 ? 21.655 10.219 -14.903 1.00 79.50 232 ALA A C 1
ATOM 1672 O O . ALA A 1 232 ? 21.122 9.113 -14.858 1.00 79.50 232 ALA A O 1
ATOM 1673 N N . ASP A 1 233 ? 21.005 11.286 -15.383 1.00 84.12 233 ASP A N 1
ATOM 1674 C CA . ASP A 1 233 ? 19.642 11.197 -15.922 1.00 84.12 233 ASP A CA 1
ATOM 1675 C C . ASP A 1 233 ? 19.574 10.343 -17.194 1.00 84.12 233 ASP A C 1
ATOM 1677 O O . ASP A 1 233 ? 18.640 9.565 -17.391 1.00 84.12 233 ASP A O 1
ATOM 1681 N N . ALA A 1 234 ? 20.561 10.492 -18.080 1.00 85.69 234 ALA A N 1
ATOM 1682 C CA . ALA A 1 234 ? 20.634 9.709 -19.305 1.00 85.69 234 ALA A CA 1
ATOM 1683 C C . ALA A 1 234 ? 20.938 8.232 -19.014 1.00 85.69 234 ALA A C 1
ATOM 1685 O O . ALA A 1 234 ? 20.411 7.354 -19.698 1.00 85.69 234 ALA A O 1
ATOM 1686 N N . GLU A 1 235 ? 21.771 7.949 -18.012 1.00 86.44 235 GLU A N 1
ATOM 1687 C CA . GLU A 1 235 ? 22.040 6.592 -17.538 1.00 86.44 235 GLU A CA 1
ATOM 1688 C C . GLU A 1 235 ? 20.782 5.944 -16.955 1.00 86.44 235 GLU A C 1
ATOM 1690 O O . GLU A 1 235 ? 20.381 4.878 -17.426 1.00 86.44 235 GLU A O 1
ATOM 1695 N N . TRP A 1 236 ? 20.092 6.637 -16.043 1.00 89.50 236 TRP A N 1
ATOM 1696 C CA . TRP A 1 236 ? 18.819 6.186 -15.483 1.00 89.50 236 TRP A CA 1
ATOM 1697 C C . TRP A 1 236 ? 17.765 5.925 -16.565 1.00 89.50 236 TRP A C 1
ATOM 1699 O O . TRP A 1 236 ? 17.079 4.904 -16.537 1.00 89.50 236 TRP A O 1
ATOM 1709 N N . ARG A 1 237 ? 17.641 6.813 -17.560 1.00 89.88 237 ARG A N 1
ATOM 1710 C CA . ARG A 1 237 ? 16.722 6.616 -18.693 1.00 89.88 237 ARG A CA 1
ATOM 1711 C C . ARG A 1 237 ? 17.046 5.367 -19.505 1.00 89.88 237 ARG A C 1
ATOM 1713 O O . ARG A 1 237 ? 16.150 4.569 -19.746 1.00 89.88 237 ARG A O 1
ATOM 1720 N N . ARG A 1 238 ? 18.310 5.146 -19.879 1.00 88.44 238 ARG A N 1
ATOM 1721 C CA . ARG A 1 238 ? 18.694 3.929 -20.622 1.00 88.44 238 ARG A CA 1
ATOM 1722 C C . ARG A 1 238 ? 18.424 2.665 -19.810 1.00 88.44 238 ARG A C 1
ATOM 1724 O O . ARG A 1 238 ? 17.944 1.672 -20.351 1.00 88.44 238 ARG A O 1
ATOM 1731 N N . PHE A 1 239 ? 18.731 2.708 -18.518 1.00 88.12 239 PHE A N 1
ATOM 1732 C CA . PHE A 1 239 ? 18.535 1.580 -17.621 1.00 88.12 239 PHE A CA 1
ATOM 1733 C C . PHE A 1 239 ? 17.042 1.273 -17.405 1.00 88.12 239 PHE A C 1
ATOM 1735 O O . PHE A 1 239 ? 16.610 0.132 -17.566 1.00 88.12 239 PHE A O 1
ATOM 1742 N N . SER A 1 240 ? 16.232 2.295 -17.119 1.00 92.81 240 SER A N 1
ATOM 1743 C CA . SER A 1 240 ? 14.778 2.155 -16.970 1.00 92.81 240 SER A CA 1
ATOM 1744 C C . SER A 1 240 ? 14.100 1.691 -18.261 1.00 92.81 240 SER A C 1
ATOM 1746 O O . SER A 1 240 ? 13.237 0.821 -18.202 1.00 92.81 240 SER A O 1
ATOM 1748 N N . GLU A 1 241 ? 14.517 2.176 -19.435 1.00 95.00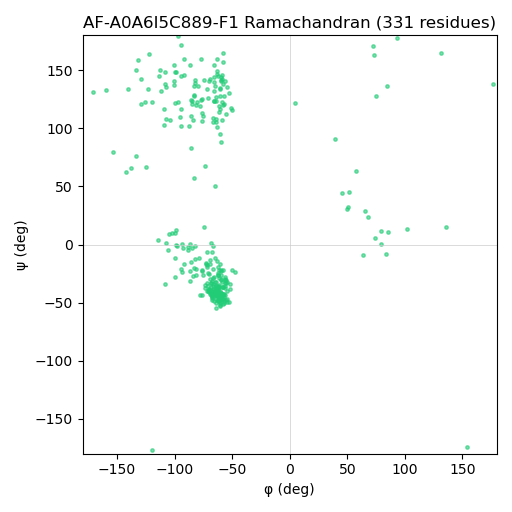 241 GLU A N 1
ATOM 1749 C CA . GLU A 1 241 ? 14.017 1.692 -20.730 1.00 95.00 241 GLU A CA 1
ATOM 1750 C C . GLU A 1 241 ? 14.286 0.192 -20.931 1.00 95.00 241 GLU A C 1
ATOM 1752 O O . GLU A 1 241 ? 13.389 -0.534 -21.368 1.00 95.00 241 GLU A O 1
ATOM 1757 N N . ALA A 1 242 ? 15.475 -0.298 -20.555 1.00 95.38 242 ALA A N 1
ATOM 1758 C CA . ALA A 1 242 ? 15.795 -1.724 -20.613 1.00 95.38 242 ALA A CA 1
ATOM 1759 C C . ALA A 1 242 ? 14.850 -2.545 -19.718 1.00 95.38 242 ALA A C 1
ATOM 1761 O O . ALA A 1 242 ? 14.213 -3.491 -20.193 1.00 95.38 242 ALA A O 1
ATOM 1762 N N . VAL A 1 243 ? 14.663 -2.135 -18.460 1.00 96.56 243 VAL A N 1
ATOM 1763 C CA . VAL A 1 243 ? 13.722 -2.781 -17.527 1.00 96.56 243 VAL A CA 1
ATOM 1764 C C . VAL A 1 243 ? 12.289 -2.764 -18.072 1.00 96.56 243 VAL A C 1
ATOM 1766 O O . VAL A 1 243 ? 11.614 -3.796 -18.091 1.00 96.56 243 VAL A O 1
ATOM 1769 N N . LEU A 1 244 ? 11.826 -1.617 -18.577 1.00 95.69 244 LEU A N 1
ATOM 1770 C CA . LEU A 1 244 ? 10.479 -1.464 -19.131 1.00 95.69 244 LEU A CA 1
ATOM 1771 C C . LEU A 1 244 ? 10.249 -2.370 -20.343 1.00 95.69 244 LEU A C 1
ATOM 1773 O O . LEU A 1 244 ? 9.149 -2.916 -20.475 1.00 95.69 244 LEU A O 1
ATOM 1777 N N . SER A 1 245 ? 11.284 -2.571 -21.166 1.00 95.31 245 SER A N 1
ATOM 1778 C CA . SER A 1 245 ? 11.279 -3.489 -22.311 1.00 95.31 245 SER A CA 1
ATOM 1779 C C . SER A 1 245 ? 11.293 -4.977 -21.928 1.00 95.31 245 SER A C 1
ATOM 1781 O O . SER A 1 245 ? 11.112 -5.830 -22.795 1.00 95.31 245 SER A O 1
ATOM 1783 N N . GLY A 1 246 ? 11.443 -5.297 -20.636 1.00 94.44 246 GLY A N 1
ATOM 1784 C CA . GLY A 1 246 ? 11.405 -6.660 -20.106 1.00 94.44 246 GLY A CA 1
ATOM 1785 C C . GLY A 1 246 ? 12.775 -7.264 -19.794 1.00 94.44 246 GLY A C 1
ATOM 1786 O O . GLY A 1 246 ? 12.856 -8.475 -19.577 1.00 94.44 246 GLY A O 1
ATOM 1787 N N . ASP A 1 247 ? 13.845 -6.463 -19.754 1.00 97.62 247 ASP A N 1
ATOM 1788 C CA . ASP A 1 247 ? 15.175 -6.953 -19.386 1.00 97.62 247 ASP A CA 1
ATOM 1789 C C . ASP A 1 247 ? 15.192 -7.449 -17.930 1.00 97.62 247 ASP A C 1
ATOM 1791 O O . ASP A 1 247 ? 15.136 -6.684 -16.963 1.00 97.62 247 ASP A O 1
ATOM 1795 N N . THR A 1 248 ? 15.276 -8.771 -17.786 1.00 97.44 248 THR A N 1
ATOM 1796 C CA . THR A 1 248 ? 15.290 -9.452 -16.490 1.00 97.44 248 THR A CA 1
ATOM 1797 C C . THR A 1 248 ? 16.597 -9.231 -15.734 1.00 97.44 248 THR A C 1
ATOM 1799 O O . THR A 1 248 ? 16.577 -9.118 -14.511 1.00 97.44 248 THR A O 1
ATOM 1802 N N . ALA A 1 249 ? 17.736 -9.161 -16.424 1.00 96.44 249 ALA A N 1
ATOM 1803 C CA . ALA A 1 249 ? 19.022 -8.959 -15.765 1.00 96.44 249 ALA A CA 1
ATOM 1804 C C . ALA A 1 249 ? 19.119 -7.537 -15.204 1.00 96.44 249 ALA A C 1
ATOM 1806 O O . ALA A 1 249 ? 19.554 -7.359 -14.063 1.00 96.44 249 ALA A O 1
ATOM 1807 N N . ALA A 1 250 ? 18.643 -6.546 -15.966 1.00 94.56 250 ALA A N 1
ATOM 1808 C CA . ALA A 1 250 ? 18.545 -5.167 -15.500 1.00 94.56 250 ALA A CA 1
ATOM 1809 C C . ALA A 1 250 ? 17.599 -5.056 -14.294 1.00 94.56 250 ALA A C 1
ATOM 1811 O O . ALA A 1 250 ? 17.982 -4.491 -13.273 1.00 94.56 250 ALA A O 1
ATOM 1812 N N . TRP A 1 251 ? 16.410 -5.668 -14.357 1.00 96.25 251 TRP A N 1
ATOM 1813 C CA . TRP A 1 251 ? 15.455 -5.684 -13.240 1.00 96.25 251 TRP A CA 1
ATOM 1814 C C . TRP A 1 251 ? 16.047 -6.273 -11.961 1.00 96.25 251 TRP A C 1
ATOM 1816 O O . TRP A 1 251 ? 15.995 -5.647 -10.906 1.00 96.25 251 TRP A O 1
ATOM 1826 N N . ARG A 1 252 ? 16.660 -7.456 -12.055 1.00 96.69 252 ARG A N 1
ATOM 1827 C CA . ARG A 1 252 ? 17.286 -8.100 -10.897 1.00 96.69 252 ARG A CA 1
ATOM 1828 C C . ARG A 1 252 ? 18.400 -7.247 -10.313 1.00 96.69 252 ARG A C 1
ATOM 1830 O O . ARG A 1 252 ? 18.424 -7.044 -9.109 1.00 96.69 252 ARG A O 1
ATOM 1837 N N . THR A 1 253 ? 19.261 -6.695 -11.166 1.00 94.19 253 THR A N 1
ATOM 1838 C CA . THR A 1 253 ? 20.345 -5.807 -10.728 1.00 94.19 253 THR A CA 1
ATOM 1839 C C . THR A 1 253 ? 19.799 -4.572 -10.010 1.00 94.19 253 THR A C 1
ATOM 1841 O O . THR A 1 253 ? 20.351 -4.177 -8.988 1.00 94.19 253 THR A O 1
ATOM 1844 N N . LEU A 1 254 ? 18.713 -3.973 -10.508 1.00 92.62 254 LEU A N 1
ATOM 1845 C CA . LEU A 1 254 ? 18.072 -2.823 -9.867 1.00 92.62 254 LEU A CA 1
ATOM 1846 C C . LEU A 1 254 ? 17.584 -3.169 -8.461 1.00 92.62 254 LEU A C 1
ATOM 1848 O O . LEU A 1 254 ? 17.913 -2.474 -7.505 1.00 92.62 254 LEU A O 1
ATOM 1852 N N . VAL A 1 255 ? 16.799 -4.240 -8.355 1.00 94.38 255 VAL A N 1
ATOM 1853 C CA . VAL A 1 255 ? 16.109 -4.613 -7.118 1.00 94.38 255 VAL A CA 1
ATOM 1854 C C . VAL A 1 255 ? 17.080 -5.192 -6.085 1.00 94.38 255 VAL A C 1
ATOM 1856 O O . VAL A 1 255 ? 16.974 -4.863 -4.912 1.00 94.38 255 VAL A O 1
ATOM 1859 N N . GLU A 1 256 ? 18.081 -5.982 -6.491 1.00 94.38 256 GLU A N 1
ATOM 1860 C CA . GLU A 1 256 ? 19.124 -6.497 -5.579 1.00 94.38 256 GLU A CA 1
ATOM 1861 C C . GLU A 1 256 ? 19.908 -5.370 -4.892 1.00 94.38 256 GLU A C 1
ATOM 1863 O O . GLU A 1 256 ? 20.367 -5.544 -3.765 1.00 94.38 256 GLU A O 1
ATOM 1868 N N . ASN A 1 257 ? 20.045 -4.218 -5.555 1.00 90.00 257 ASN A N 1
ATOM 1869 C CA . ASN A 1 257 ? 20.747 -3.046 -5.030 1.00 90.00 257 ASN A CA 1
ATOM 1870 C C . ASN A 1 257 ? 19.800 -1.978 -4.453 1.00 90.00 257 ASN A C 1
ATOM 1872 O O . ASN A 1 257 ? 20.243 -0.864 -4.165 1.00 90.00 257 ASN A O 1
ATOM 1876 N N . SER A 1 258 ? 18.510 -2.286 -4.298 1.00 90.25 258 SER A N 1
ATOM 1877 C CA . SER A 1 258 ? 17.518 -1.370 -3.737 1.00 90.25 258 SER A CA 1
ATOM 1878 C C . SER A 1 258 ? 17.324 -1.578 -2.225 1.00 90.25 258 SER A C 1
ATOM 1880 O O . SER A 1 258 ? 17.822 -2.551 -1.655 1.00 90.25 258 SER A O 1
ATOM 1882 N N . PRO A 1 259 ? 16.563 -0.700 -1.544 1.00 88.81 259 PRO A N 1
ATOM 1883 C CA . PRO A 1 259 ? 16.149 -0.909 -0.153 1.00 88.81 259 PRO A CA 1
ATOM 1884 C C . PRO A 1 259 ? 15.183 -2.089 0.079 1.00 88.81 259 PRO A C 1
ATOM 1886 O O . PRO A 1 259 ? 14.788 -2.319 1.222 1.00 88.81 259 PRO A O 1
ATOM 1889 N N . TYR A 1 260 ? 14.764 -2.808 -0.968 1.00 91.75 260 TYR A N 1
ATOM 1890 C CA . TYR A 1 260 ? 13.773 -3.893 -0.910 1.00 91.75 260 TYR A CA 1
ATOM 1891 C C . TYR A 1 260 ? 14.130 -5.059 -1.859 1.00 91.75 260 TYR A C 1
ATOM 1893 O O . TYR A 1 260 ? 13.361 -5.395 -2.767 1.00 91.75 260 TYR A O 1
ATOM 1901 N N . PRO A 1 261 ? 15.274 -5.739 -1.645 1.00 94.88 261 PRO A N 1
ATOM 1902 C CA . PRO A 1 261 ? 15.707 -6.852 -2.497 1.00 94.88 261 PRO A CA 1
ATOM 1903 C C . PRO A 1 261 ? 14.738 -8.044 -2.472 1.00 94.88 261 PRO A C 1
ATOM 1905 O O . PRO A 1 261 ? 14.638 -8.797 -3.445 1.00 94.88 261 PRO A O 1
ATOM 1908 N N . ASP A 1 262 ? 13.965 -8.180 -1.392 1.00 94.50 262 ASP A N 1
ATOM 1909 C CA . ASP A 1 262 ? 12.970 -9.238 -1.213 1.00 94.50 262 ASP A CA 1
ATOM 1910 C C . ASP A 1 262 ? 11.835 -9.174 -2.243 1.00 94.50 262 ASP A C 1
ATOM 1912 O O . ASP A 1 262 ? 11.133 -10.169 -2.435 1.00 94.50 262 ASP A O 1
ATOM 1916 N N . LEU A 1 263 ? 11.687 -8.069 -2.987 1.00 96.31 263 LEU A N 1
ATOM 1917 C CA . LEU A 1 263 ? 10.763 -7.988 -4.123 1.00 96.31 263 LEU A CA 1
ATOM 1918 C C . LEU A 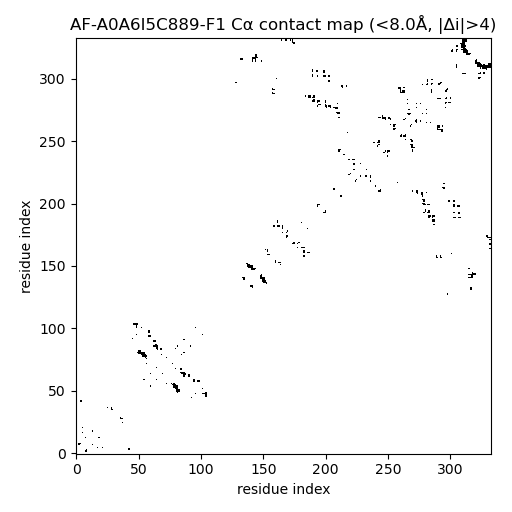1 263 ? 11.045 -9.078 -5.167 1.00 96.31 263 LEU A C 1
ATOM 1920 O O . LEU A 1 263 ? 10.112 -9.598 -5.776 1.00 96.31 263 LEU A O 1
ATOM 1924 N N . LEU A 1 264 ? 12.297 -9.525 -5.311 1.00 97.31 264 LEU A N 1
ATOM 1925 C CA . LEU A 1 264 ? 12.638 -10.627 -6.216 1.00 97.31 264 LEU A CA 1
ATOM 1926 C C . LEU A 1 264 ? 12.112 -11.993 -5.773 1.00 97.31 264 LEU A C 1
ATOM 1928 O O . LEU A 1 264 ? 12.124 -12.922 -6.578 1.00 97.31 264 LEU A O 1
ATOM 1932 N N . THR A 1 265 ? 11.656 -12.139 -4.528 1.00 96.38 265 THR A N 1
ATOM 1933 C CA . THR A 1 265 ? 11.021 -13.383 -4.065 1.00 96.38 265 THR A CA 1
ATOM 1934 C C . THR A 1 265 ? 9.597 -13.537 -4.596 1.00 96.38 265 THR A C 1
ATOM 1936 O O . THR A 1 265 ? 9.133 -14.664 -4.762 1.00 96.38 265 THR A O 1
ATOM 1939 N N . VAL A 1 266 ? 8.924 -12.420 -4.897 1.00 96.50 266 VAL A N 1
ATOM 1940 C CA . VAL A 1 266 ? 7.531 -12.386 -5.372 1.00 96.50 266 VAL A CA 1
ATOM 1941 C C . VAL A 1 266 ? 7.427 -12.007 -6.849 1.00 96.50 266 VAL A C 1
ATOM 1943 O O . VAL A 1 266 ? 6.578 -12.538 -7.555 1.00 96.50 266 VAL A O 1
ATOM 1946 N N . ALA A 1 267 ? 8.322 -11.147 -7.338 1.00 97.31 267 ALA A N 1
ATOM 1947 C CA . ALA A 1 267 ? 8.395 -10.712 -8.727 1.00 97.31 267 ALA A CA 1
ATOM 1948 C C . ALA A 1 267 ? 9.846 -10.761 -9.259 1.00 97.31 267 ALA A C 1
ATOM 1950 O O . ALA A 1 267 ? 10.508 -9.725 -9.393 1.00 97.31 267 ALA A O 1
ATOM 1951 N N . PRO A 1 268 ? 10.369 -11.962 -9.578 1.00 97.25 268 PRO A N 1
ATOM 1952 C CA . PRO A 1 268 ? 11.731 -12.140 -10.095 1.00 97.25 268 PRO A CA 1
ATOM 1953 C C . PRO A 1 268 ? 12.012 -11.445 -11.436 1.00 97.25 268 PRO A C 1
ATOM 1955 O O . PRO A 1 268 ? 13.177 -11.197 -11.762 1.00 97.25 268 PRO A O 1
ATOM 1958 N N . THR A 1 269 ? 10.972 -11.155 -12.220 1.00 97.81 269 THR A N 1
ATOM 1959 C CA . THR A 1 269 ? 11.048 -10.522 -13.545 1.00 97.81 269 THR A CA 1
ATOM 1960 C C . THR A 1 269 ? 10.047 -9.363 -13.681 1.00 97.81 269 THR A C 1
ATOM 1962 O O . THR A 1 269 ? 9.006 -9.366 -13.015 1.00 97.81 269 THR A O 1
ATOM 1965 N N . PRO A 1 270 ? 10.264 -8.412 -14.617 1.00 97.75 270 PRO A N 1
ATOM 1966 C CA . PRO A 1 270 ? 9.264 -7.388 -14.940 1.00 97.75 270 PRO A CA 1
ATOM 1967 C C . PRO A 1 270 ? 7.930 -7.975 -15.420 1.00 97.75 270 PRO A C 1
ATOM 1969 O O . PRO A 1 270 ? 6.870 -7.395 -15.197 1.00 97.75 270 PRO A O 1
ATOM 1972 N N . GLY A 1 271 ? 7.976 -9.123 -16.105 1.00 98.06 271 GLY A N 1
ATOM 1973 C CA . GLY A 1 271 ? 6.783 -9.822 -16.583 1.00 98.06 271 GLY A CA 1
ATOM 1974 C C . GLY A 1 271 ? 5.943 -10.382 -15.437 1.00 98.06 271 GLY A C 1
ATOM 1975 O O . GLY A 1 271 ? 4.730 -10.202 -15.432 1.00 98.06 271 GLY A O 1
ATOM 1976 N N . GLU A 1 272 ? 6.580 -11.000 -14.440 1.00 97.94 272 GLU A N 1
ATOM 1977 C CA . GLU A 1 272 ? 5.898 -11.501 -13.240 1.00 97.94 272 GLU A CA 1
ATOM 1978 C C . GLU A 1 272 ? 5.344 -10.359 -12.386 1.00 97.94 272 GLU A C 1
ATOM 1980 O O . GLU A 1 272 ? 4.198 -10.446 -11.953 1.00 97.94 272 GLU A O 1
ATOM 1985 N N . ALA A 1 273 ? 6.090 -9.256 -12.230 1.00 97.50 273 ALA A N 1
ATOM 1986 C CA . ALA A 1 273 ? 5.586 -8.051 -11.566 1.00 97.50 273 ALA A CA 1
ATOM 1987 C C . ALA A 1 273 ? 4.279 -7.568 -12.216 1.00 97.50 273 ALA A C 1
ATOM 1989 O O . ALA A 1 273 ? 3.276 -7.368 -11.535 1.00 97.50 273 ALA A O 1
ATOM 1990 N N . ARG A 1 274 ? 4.257 -7.439 -13.549 1.00 97.38 274 ARG A N 1
ATOM 1991 C CA . ARG A 1 274 ? 3.057 -7.019 -14.294 1.00 97.38 274 ARG A CA 1
ATOM 1992 C C . ARG A 1 274 ? 1.940 -8.055 -14.273 1.00 97.38 274 ARG A C 1
ATOM 1994 O O . ARG A 1 274 ? 0.779 -7.671 -14.276 1.00 97.38 274 ARG A O 1
ATOM 2001 N N . SER A 1 275 ? 2.274 -9.344 -14.245 1.00 96.62 275 SER A N 1
ATOM 2002 C CA . SER A 1 275 ? 1.281 -10.414 -14.134 1.00 96.62 275 SER A CA 1
ATOM 2003 C C . SER A 1 275 ? 0.594 -10.430 -12.770 1.00 96.62 275 SER A C 1
ATOM 2005 O O . SER A 1 275 ? -0.570 -10.811 -12.702 1.00 96.62 275 SER A O 1
ATOM 2007 N N . LEU A 1 276 ? 1.301 -10.056 -11.700 1.00 94.75 276 LEU A N 1
ATOM 2008 C CA . LEU A 1 276 ? 0.706 -9.838 -10.380 1.00 94.75 276 LEU A CA 1
ATOM 2009 C C . LEU A 1 276 ? -0.101 -8.536 -10.336 1.00 94.75 276 LEU A C 1
ATOM 2011 O O . LEU A 1 276 ? -1.124 -8.468 -9.660 1.00 94.75 276 LEU A O 1
ATOM 2015 N N . GLY A 1 277 ? 0.363 -7.511 -11.052 1.00 95.88 277 GLY A N 1
ATOM 2016 C CA . GLY A 1 277 ? -0.195 -6.165 -10.982 1.00 95.88 277 GLY A CA 1
ATOM 2017 C C . GLY A 1 277 ? 0.161 -5.458 -9.670 1.00 95.88 277 GLY A C 1
ATOM 2018 O O . GLY A 1 277 ? 0.695 -6.054 -8.732 1.00 95.88 277 GLY A O 1
ATOM 2019 N N . ALA A 1 278 ? -0.135 -4.159 -9.597 1.00 94.88 278 ALA A N 1
ATOM 2020 C CA . ALA A 1 278 ? 0.145 -3.360 -8.405 1.00 94.88 278 ALA A CA 1
ATOM 2021 C C . ALA A 1 278 ? -0.666 -3.836 -7.181 1.00 94.88 278 ALA A C 1
ATOM 2023 O O . ALA A 1 278 ? -0.098 -3.991 -6.100 1.00 94.88 278 ALA A O 1
ATOM 2024 N N . GLY A 1 279 ? -1.950 -4.177 -7.355 1.00 95.19 279 GLY A N 1
ATOM 2025 C CA . GLY A 1 279 ? -2.786 -4.756 -6.293 1.00 95.19 279 GLY A CA 1
ATOM 2026 C C . GLY A 1 279 ? -2.278 -6.116 -5.787 1.00 95.19 279 GLY A C 1
ATOM 2027 O O . GLY A 1 279 ? -2.292 -6.382 -4.581 1.00 95.19 279 GLY A O 1
ATOM 2028 N N . GLY A 1 280 ? -1.746 -6.959 -6.679 1.00 96.19 280 GLY A N 1
ATOM 2029 C CA . GLY A 1 280 ? -1.108 -8.223 -6.304 1.00 96.19 280 GLY A CA 1
ATOM 2030 C C . GLY A 1 280 ? 0.178 -8.022 -5.500 1.00 96.19 280 GLY A C 1
ATOM 2031 O O . GLY A 1 280 ? 0.401 -8.728 -4.517 1.00 96.19 280 GLY A O 1
ATOM 2032 N N . LEU A 1 281 ? 0.996 -7.023 -5.849 1.00 96.69 281 LEU A N 1
ATOM 2033 C CA . LEU A 1 281 ? 2.192 -6.672 -5.076 1.00 96.69 281 LEU A CA 1
ATOM 2034 C C . LEU A 1 281 ? 1.856 -6.037 -3.725 1.00 96.69 281 LEU A C 1
ATOM 2036 O O . LEU A 1 281 ? 2.473 -6.408 -2.733 1.00 96.69 281 LEU A O 1
ATOM 2040 N N . LEU A 1 282 ? 0.835 -5.179 -3.641 1.00 96.19 282 LEU A N 1
ATOM 2041 C CA . LEU A 1 282 ? 0.300 -4.692 -2.363 1.00 96.19 282 LEU A CA 1
ATOM 2042 C C . LEU A 1 282 ? -0.161 -5.856 -1.468 1.00 96.19 282 LEU A C 1
ATOM 2044 O O . LEU A 1 282 ? 0.180 -5.923 -0.285 1.00 96.19 282 LEU A O 1
ATOM 2048 N N . THR A 1 283 ? -0.885 -6.817 -2.046 1.00 97.00 283 THR A N 1
ATOM 2049 C CA . THR A 1 283 ? -1.321 -8.032 -1.341 1.00 97.00 283 THR A CA 1
ATOM 2050 C C . THR A 1 283 ? -0.125 -8.857 -0.859 1.00 97.00 283 THR A C 1
ATOM 2052 O O . THR A 1 283 ? -0.102 -9.299 0.291 1.00 97.00 283 THR A O 1
ATOM 2055 N N . ALA A 1 284 ? 0.904 -9.033 -1.693 1.00 95.94 284 ALA A N 1
ATOM 2056 C CA . ALA A 1 284 ? 2.133 -9.721 -1.304 1.00 95.94 284 ALA A CA 1
ATOM 2057 C C . ALA A 1 284 ? 2.848 -8.988 -0.155 1.00 95.94 284 ALA A C 1
ATOM 2059 O O . ALA A 1 284 ? 3.245 -9.614 0.832 1.00 95.94 284 ALA A O 1
ATOM 2060 N N . THR A 1 285 ? 2.934 -7.660 -0.220 1.00 94.88 285 THR A N 1
ATOM 2061 C CA . THR A 1 285 ? 3.516 -6.823 0.833 1.00 94.88 285 THR A CA 1
ATOM 2062 C C . THR A 1 285 ? 2.819 -7.014 2.172 1.00 94.88 285 THR A C 1
ATOM 2064 O O . THR A 1 285 ? 3.498 -7.092 3.193 1.00 94.88 285 THR A O 1
ATOM 2067 N N . ALA A 1 286 ? 1.498 -7.214 2.206 1.00 94.69 286 ALA A N 1
ATOM 2068 C CA . ALA A 1 286 ? 0.796 -7.513 3.455 1.00 94.69 286 ALA A CA 1
ATOM 2069 C C . ALA A 1 286 ? 1.360 -8.753 4.170 1.00 94.69 286 ALA A C 1
ATOM 2071 O O . ALA A 1 286 ? 1.386 -8.791 5.397 1.00 94.69 286 ALA A O 1
ATOM 2072 N N . ARG A 1 287 ? 1.902 -9.734 3.437 1.00 91.25 287 ARG A N 1
ATOM 2073 C CA . ARG A 1 287 ? 2.433 -10.986 3.996 1.00 91.25 287 ARG A CA 1
ATOM 2074 C C . ARG A 1 287 ? 3.953 -11.019 4.165 1.00 91.25 287 ARG A C 1
ATOM 2076 O O . ARG A 1 287 ? 4.427 -11.729 5.046 1.00 91.25 287 ARG A O 1
ATOM 2083 N N . HIS A 1 288 ? 4.701 -10.281 3.348 1.00 91.06 288 HIS A N 1
ATOM 2084 C CA . HIS A 1 288 ? 6.165 -10.339 3.301 1.00 91.06 288 HIS A CA 1
ATOM 2085 C C . HIS A 1 288 ? 6.809 -9.120 3.991 1.00 91.06 288 HIS A C 1
ATOM 2087 O O . HIS A 1 288 ? 6.786 -8.030 3.418 1.00 91.06 288 HIS A O 1
ATOM 2093 N N . PRO A 1 289 ? 7.417 -9.269 5.190 1.00 89.12 289 PRO A N 1
ATOM 2094 C CA . PRO A 1 289 ? 8.003 -8.144 5.930 1.00 89.12 289 PRO A CA 1
ATOM 2095 C C . PRO A 1 289 ? 9.090 -7.391 5.160 1.00 89.12 289 PRO A C 1
ATOM 2097 O O . PRO A 1 289 ? 9.132 -6.167 5.210 1.00 89.12 289 PRO A O 1
ATOM 2100 N N . GLY A 1 290 ? 9.906 -8.092 4.370 1.00 89.12 290 GLY A N 1
ATOM 2101 C CA . GLY A 1 290 ? 10.958 -7.473 3.558 1.00 89.12 290 GLY A CA 1
ATOM 2102 C C . GLY A 1 290 ? 10.469 -6.581 2.413 1.00 89.12 290 GLY A C 1
ATOM 2103 O O . GLY A 1 290 ? 11.277 -5.906 1.783 1.00 89.12 290 GLY A O 1
ATOM 2104 N N . LEU A 1 291 ? 9.158 -6.541 2.149 1.00 91.75 291 LEU A N 1
ATOM 2105 C CA . LEU A 1 291 ? 8.550 -5.603 1.200 1.00 91.75 291 LEU A CA 1
ATOM 2106 C C . LEU A 1 291 ? 8.037 -4.325 1.873 1.00 91.75 291 LEU A C 1
ATOM 2108 O O . LEU A 1 291 ? 7.496 -3.462 1.185 1.00 91.75 291 LEU A O 1
ATOM 2112 N N . TRP A 1 292 ? 8.195 -4.182 3.193 1.00 90.00 292 TRP A N 1
ATOM 2113 C CA . TRP A 1 292 ? 7.748 -2.997 3.930 1.00 90.00 292 TRP A CA 1
ATOM 2114 C C . TRP A 1 292 ? 8.350 -1.694 3.387 1.00 90.00 292 TRP A C 1
ATOM 2116 O O . TRP A 1 292 ? 7.657 -0.690 3.315 1.00 90.00 292 TRP A O 1
ATOM 2126 N N . SER A 1 293 ? 9.614 -1.721 2.960 1.00 88.81 293 SER A N 1
ATOM 2127 C CA . SER A 1 293 ? 10.323 -0.576 2.373 1.00 88.81 293 SER A CA 1
ATOM 2128 C C . SER A 1 293 ? 10.036 -0.354 0.884 1.00 88.81 293 SER A C 1
ATOM 2130 O O . SER A 1 293 ? 10.603 0.561 0.296 1.00 88.81 293 SER A O 1
ATOM 2132 N N . SER A 1 294 ? 9.219 -1.202 0.255 1.00 91.62 294 SER A N 1
ATOM 2133 C CA . SER A 1 294 ? 8.830 -1.036 -1.148 1.00 91.62 294 SER A CA 1
ATOM 2134 C C . SER A 1 294 ? 7.757 0.051 -1.290 1.00 91.62 294 SER A C 1
ATOM 2136 O O . SER A 1 294 ? 7.013 0.282 -0.336 1.00 91.62 294 SER A O 1
ATOM 2138 N N . PRO A 1 295 ? 7.561 0.636 -2.485 1.00 91.69 295 PRO A N 1
ATOM 2139 C CA . PRO A 1 295 ? 6.495 1.621 -2.708 1.00 91.69 295 PRO A CA 1
ATOM 2140 C C . PRO A 1 295 ? 5.078 1.069 -2.468 1.00 91.69 295 PRO A C 1
ATOM 2142 O O . PRO A 1 295 ? 4.126 1.819 -2.287 1.00 91.69 295 PRO A O 1
ATOM 2145 N N . PHE A 1 296 ? 4.907 -0.256 -2.436 1.00 93.75 296 PHE A N 1
ATOM 2146 C CA . PHE A 1 296 ? 3.632 -0.885 -2.077 1.00 93.75 296 PHE A CA 1
ATOM 2147 C C . PHE A 1 296 ? 3.424 -0.954 -0.553 1.00 93.75 296 PHE A C 1
ATOM 2149 O O . PHE A 1 296 ? 2.292 -1.088 -0.092 1.00 93.75 296 PHE A O 1
ATOM 2156 N N . GLY A 1 297 ? 4.503 -0.865 0.232 1.00 91.44 297 GLY A N 1
ATOM 2157 C CA . GLY A 1 297 ? 4.487 -0.767 1.695 1.00 91.44 297 GLY A CA 1
ATOM 2158 C C . GLY A 1 297 ? 3.795 0.493 2.193 1.00 91.44 297 GLY A C 1
ATOM 2159 O O . GLY A 1 297 ? 3.022 0.424 3.149 1.00 91.44 297 GLY A O 1
ATOM 2160 N N . ASP A 1 298 ? 3.961 1.604 1.476 1.00 89.44 298 ASP A N 1
ATOM 2161 C CA . ASP A 1 298 ? 3.350 2.898 1.806 1.00 89.44 298 ASP A CA 1
ATOM 2162 C C . ASP A 1 298 ? 1.815 2.848 1.844 1.00 89.44 298 ASP A C 1
ATOM 2164 O O . ASP A 1 298 ? 1.170 3.607 2.569 1.00 89.44 298 ASP A O 1
ATOM 2168 N N . LEU A 1 299 ? 1.215 1.910 1.107 1.00 93.75 299 LEU A N 1
ATOM 2169 C CA . LEU A 1 299 ? -0.233 1.725 1.051 1.00 93.75 299 LEU A CA 1
ATOM 2170 C C . LEU A 1 299 ? -0.769 0.824 2.173 1.00 93.75 299 LEU A C 1
ATOM 2172 O O . LEU A 1 299 ? -1.976 0.824 2.421 1.00 93.75 299 LEU A O 1
ATOM 2176 N N . ILE A 1 300 ? 0.085 0.071 2.876 1.00 95.06 300 ILE A N 1
ATOM 2177 C CA . ILE A 1 300 ? -0.330 -0.891 3.911 1.00 95.06 300 ILE A CA 1
ATOM 2178 C C . ILE A 1 300 ? -1.130 -0.241 5.050 1.00 95.06 300 ILE A C 1
ATOM 2180 O O . ILE A 1 300 ? -2.150 -0.821 5.433 1.00 95.06 300 ILE A O 1
ATOM 2184 N N . PRO A 1 301 ? -0.763 0.942 5.585 1.00 94.25 301 PRO A N 1
ATOM 2185 C CA . PRO A 1 301 ? -1.549 1.576 6.638 1.00 94.25 301 PRO A CA 1
ATOM 2186 C C . PRO A 1 301 ? -2.988 1.894 6.220 1.00 94.25 301 PRO A C 1
ATOM 2188 O O . PRO A 1 301 ? -3.933 1.564 6.940 1.00 94.25 301 PRO A O 1
ATOM 2191 N N . VAL A 1 302 ? -3.167 2.474 5.030 1.00 93.25 302 VAL A N 1
ATOM 2192 C CA . VAL A 1 302 ? -4.495 2.793 4.482 1.00 93.25 302 VAL A CA 1
ATOM 2193 C C . VAL A 1 302 ? -5.256 1.513 4.133 1.00 93.25 302 VAL A C 1
ATOM 2195 O O . VAL A 1 302 ? -6.444 1.394 4.443 1.00 93.25 302 VAL A O 1
ATOM 2198 N N . ALA A 1 303 ? -4.572 0.531 3.542 1.00 94.62 303 ALA A N 1
ATOM 2199 C CA . ALA A 1 303 ? -5.138 -0.772 3.225 1.00 94.62 303 ALA A CA 1
ATOM 2200 C C . ALA A 1 303 ? -5.681 -1.464 4.478 1.00 94.62 303 ALA A C 1
ATOM 2202 O O . ALA A 1 303 ? -6.819 -1.926 4.464 1.00 94.62 303 ALA A O 1
ATOM 2203 N N . LEU A 1 304 ? -4.921 -1.479 5.579 1.00 95.19 304 LEU A N 1
ATOM 2204 C CA . LEU A 1 304 ? -5.365 -2.056 6.846 1.00 95.19 304 LEU A CA 1
ATOM 2205 C C . LEU A 1 304 ? -6.581 -1.323 7.409 1.00 95.19 304 LEU A C 1
ATOM 2207 O O . LEU A 1 304 ? -7.560 -1.973 7.779 1.00 95.19 304 LEU A O 1
ATOM 2211 N N . ALA A 1 305 ? -6.535 0.010 7.444 1.00 92.88 305 ALA A N 1
ATOM 2212 C CA . ALA A 1 305 ? -7.619 0.828 7.976 1.00 92.88 305 ALA A CA 1
ATOM 2213 C C . ALA A 1 305 ? -8.948 0.563 7.249 1.00 92.88 305 ALA A C 1
ATOM 2215 O O . ALA A 1 305 ? -9.989 0.386 7.882 1.00 92.88 305 ALA A O 1
ATOM 2216 N N . ARG A 1 306 ? -8.906 0.471 5.914 1.00 92.50 306 ARG A N 1
ATOM 2217 C CA . ARG A 1 306 ? -10.088 0.216 5.079 1.00 92.50 306 ARG A CA 1
ATOM 2218 C C . ARG A 1 306 ? -10.519 -1.249 5.088 1.00 92.50 306 ARG A C 1
ATOM 2220 O O . ARG A 1 306 ? -11.704 -1.528 5.234 1.00 92.50 306 ARG A O 1
ATOM 2227 N N . ALA A 1 307 ? -9.583 -2.192 4.986 1.00 92.00 307 ALA A N 1
ATOM 2228 C CA . ALA A 1 307 ? -9.884 -3.626 4.956 1.00 92.00 307 ALA A CA 1
ATOM 2229 C C . ALA A 1 307 ? -10.495 -4.135 6.270 1.00 92.00 307 ALA A C 1
ATOM 2231 O O . ALA A 1 307 ? -11.305 -5.065 6.261 1.00 92.00 307 ALA A O 1
ATOM 2232 N N . ALA A 1 308 ? -10.096 -3.540 7.395 1.00 89.19 308 ALA A N 1
ATOM 2233 C CA . ALA A 1 308 ? -10.628 -3.855 8.714 1.00 89.19 308 ALA A CA 1
ATOM 2234 C C . ALA A 1 308 ? -11.805 -2.962 9.136 1.00 89.19 308 ALA A C 1
ATOM 2236 O O . ALA A 1 308 ? -12.359 -3.190 10.210 1.00 89.19 308 ALA A O 1
ATOM 2237 N N . ASP A 1 309 ? -12.173 -1.973 8.313 1.00 89.56 309 ASP A N 1
ATOM 2238 C CA . ASP A 1 309 ? -13.180 -0.955 8.626 1.00 89.56 309 ASP A CA 1
ATOM 2239 C C . ASP A 1 309 ? -12.912 -0.259 9.977 1.00 89.56 309 ASP A C 1
ATOM 2241 O O . ASP A 1 309 ? -13.806 -0.107 10.802 1.00 89.56 309 ASP A O 1
ATOM 2245 N N . ILE A 1 310 ? -11.662 0.133 10.243 1.00 91.12 310 ILE A N 1
ATOM 2246 C CA . ILE A 1 310 ? -11.259 0.816 11.485 1.00 91.12 310 ILE A CA 1
ATOM 2247 C C . ILE A 1 310 ? -10.840 2.256 11.216 1.00 91.12 310 ILE A C 1
ATOM 2249 O O . ILE A 1 310 ? -10.288 2.561 10.162 1.00 91.12 310 ILE A O 1
ATOM 2253 N N . ASP A 1 311 ? -11.044 3.121 12.201 1.00 91.38 311 ASP A N 1
ATOM 2254 C CA . ASP A 1 311 ? -10.519 4.483 12.204 1.00 91.38 311 ASP A CA 1
ATOM 2255 C C . ASP A 1 311 ? -9.092 4.471 12.762 1.00 91.38 311 ASP A C 1
ATOM 2257 O O . ASP A 1 311 ? -8.852 4.654 13.956 1.00 91.38 311 ASP A O 1
ATOM 2261 N N . LEU A 1 312 ? -8.139 4.153 11.886 1.00 92.75 312 LEU A N 1
ATOM 2262 C CA . LEU A 1 312 ? -6.714 4.194 12.202 1.00 92.75 312 LEU A CA 1
ATOM 2263 C C . LEU A 1 312 ? -6.195 5.624 12.048 1.00 92.75 312 LEU A C 1
ATOM 2265 O O . LEU A 1 312 ? -6.383 6.239 10.998 1.00 92.75 312 LEU A O 1
ATOM 2269 N N . ARG A 1 313 ? -5.512 6.138 13.068 1.00 93.06 313 ARG A N 1
ATOM 2270 C CA . ARG A 1 313 ? -5.052 7.525 13.127 1.00 93.06 313 ARG A CA 1
ATOM 2271 C C . ARG A 1 313 ? -3.555 7.591 13.378 1.00 93.06 313 ARG A C 1
ATOM 2273 O O . ARG A 1 313 ? -3.081 7.103 14.393 1.00 93.06 313 ARG A O 1
ATOM 2280 N N . LEU A 1 314 ? -2.814 8.244 12.488 1.00 91.00 314 LEU A N 1
ATOM 2281 C CA . LEU A 1 314 ? -1.396 8.520 12.704 1.00 91.00 314 LEU A CA 1
ATOM 2282 C C . LEU A 1 314 ? -1.251 9.747 13.598 1.00 91.00 314 LEU A C 1
ATOM 2284 O O . LEU A 1 314 ? -1.697 10.839 13.242 1.00 91.00 314 LEU A O 1
ATOM 2288 N N . VAL A 1 315 ? -0.618 9.567 14.752 1.00 88.75 315 VAL A N 1
ATOM 2289 C CA . VAL A 1 315 ? -0.310 10.659 15.677 1.00 88.75 315 VAL A CA 1
ATOM 2290 C C . VAL A 1 315 ? 1.102 11.162 15.397 1.00 88.75 315 VAL A C 1
ATOM 2292 O O . VAL A 1 315 ? 2.075 10.425 15.548 1.00 88.75 315 VAL A O 1
ATOM 2295 N N . GLY A 1 316 ? 1.207 12.422 14.985 1.00 82.38 316 GLY A N 1
ATOM 2296 C CA . GLY A 1 316 ? 2.473 13.136 14.839 1.00 82.38 316 GLY A CA 1
ATOM 2297 C C . GLY A 1 316 ? 2.519 14.366 15.738 1.00 82.38 316 GLY A C 1
ATOM 2298 O O . GLY A 1 316 ? 1.574 14.642 16.476 1.00 82.38 316 GLY A O 1
ATOM 2299 N N . ASP A 1 317 ? 3.597 15.139 15.640 1.00 79.75 317 ASP A N 1
ATOM 2300 C CA . ASP A 1 317 ? 3.703 16.411 16.354 1.00 79.75 317 ASP A CA 1
ATOM 2301 C C . ASP A 1 317 ? 2.556 17.353 15.955 1.00 79.75 317 ASP A C 1
ATOM 2303 O O . ASP A 1 317 ? 2.351 17.650 14.773 1.00 79.75 317 ASP A O 1
ATOM 2307 N N . ASP A 1 318 ? 1.783 17.780 16.957 1.00 81.56 318 ASP A N 1
ATOM 2308 C CA . ASP A 1 318 ? 0.631 18.686 16.885 1.00 81.56 318 ASP A CA 1
ATOM 2309 C C . ASP A 1 318 ? -0.594 18.214 16.075 1.00 81.56 318 ASP A C 1
ATOM 2311 O O . ASP A 1 318 ? -1.659 18.831 16.190 1.00 81.56 318 ASP A O 1
ATOM 2315 N N . ARG A 1 319 ? -0.517 17.106 15.326 1.00 87.94 319 ARG A N 1
ATOM 2316 C CA . ARG A 1 319 ? -1.583 16.661 14.404 1.00 87.94 319 ARG A CA 1
ATOM 2317 C C . ARG A 1 319 ? -1.932 15.182 14.509 1.00 87.94 319 ARG A C 1
ATOM 2319 O O . ARG A 1 319 ? -1.074 14.340 14.768 1.00 87.94 319 ARG A O 1
ATOM 2326 N N . VAL A 1 320 ? -3.193 14.877 14.211 1.00 88.56 320 VAL A N 1
ATOM 2327 C CA . VAL A 1 320 ? -3.700 13.513 14.070 1.00 88.56 320 VAL A CA 1
ATOM 2328 C C . VAL A 1 320 ? -4.229 13.341 12.647 1.00 88.56 320 VAL A C 1
ATOM 2330 O O . VAL A 1 320 ? -5.080 14.099 12.196 1.00 88.56 320 VAL A O 1
ATOM 2333 N N . ILE A 1 321 ? -3.705 12.361 11.913 1.00 89.19 321 ILE A N 1
ATOM 2334 C CA . ILE A 1 321 ? -4.082 12.111 10.517 1.00 89.19 321 ILE A CA 1
ATOM 2335 C C . ILE A 1 321 ? -4.930 10.836 10.463 1.00 89.19 321 ILE A C 1
ATOM 2337 O O . ILE A 1 321 ? -4.381 9.746 10.652 1.00 89.19 321 ILE A O 1
ATOM 2341 N N . PRO A 1 322 ? -6.249 10.926 10.218 1.00 87.31 322 PRO A N 1
ATOM 2342 C CA . PRO A 1 322 ? -7.076 9.742 10.027 1.00 87.31 322 PRO A CA 1
ATOM 2343 C C . PRO A 1 322 ? -6.775 9.090 8.674 1.00 87.31 322 PRO A C 1
ATOM 2345 O O . PRO A 1 322 ? -6.717 9.759 7.645 1.00 87.31 322 PRO A O 1
ATOM 2348 N N . LEU A 1 323 ? -6.610 7.769 8.675 1.00 87.62 323 LEU A N 1
ATOM 2349 C CA . LEU A 1 323 ? -6.411 6.956 7.469 1.00 87.62 323 LEU A CA 1
ATOM 2350 C C . LEU A 1 323 ? -7.725 6.361 6.940 1.00 87.62 323 LEU A C 1
ATOM 2352 O O . LEU A 1 323 ? -7.819 6.001 5.766 1.00 87.62 323 LEU A O 1
ATOM 2356 N N . ASN A 1 324 ? -8.744 6.260 7.798 1.00 88.75 324 ASN A N 1
ATOM 2357 C CA . ASN A 1 324 ? -10.114 5.902 7.435 1.00 88.75 324 ASN A CA 1
ATOM 2358 C C . ASN A 1 324 ? -11.094 6.494 8.462 1.00 88.75 324 ASN A C 1
ATOM 2360 O O . ASN A 1 324 ? -11.579 5.803 9.355 1.00 88.75 324 ASN A O 1
ATOM 2364 N N . SER A 1 325 ? -11.390 7.786 8.325 1.00 80.94 325 SER A N 1
ATOM 2365 C CA . SER A 1 325 ? -12.250 8.535 9.255 1.00 80.94 325 SER A CA 1
ATOM 2366 C C . SER A 1 325 ? -13.667 7.950 9.405 1.00 80.94 325 SER A C 1
ATOM 2368 O O . SER A 1 325 ? -14.338 8.170 10.413 1.00 80.94 325 SER A O 1
ATOM 2370 N N . SER A 1 326 ? -14.113 7.177 8.410 1.00 81.00 326 SER A N 1
ATOM 2371 C CA . SER A 1 326 ? -15.425 6.528 8.361 1.00 81.00 326 SER A CA 1
ATOM 2372 C C . SER A 1 326 ? -15.486 5.137 9.010 1.00 81.00 326 SER A C 1
ATOM 2374 O O . SER A 1 326 ? -16.563 4.536 9.047 1.00 81.00 326 SER A O 1
ATOM 2376 N N . GLY A 1 327 ? -14.354 4.632 9.516 1.00 81.75 327 GLY A N 1
ATOM 2377 C CA . GLY A 1 327 ? -14.230 3.283 10.064 1.00 81.75 327 GLY A CA 1
ATOM 2378 C C . GLY A 1 327 ? -15.151 3.029 11.259 1.00 81.75 327 GLY A C 1
ATOM 2379 O O . GLY A 1 327 ? -15.149 3.777 12.236 1.00 81.75 327 GLY A O 1
ATOM 2380 N N . ARG A 1 328 ? -15.942 1.952 11.203 1.00 83.38 328 ARG A N 1
ATOM 2381 C CA . ARG A 1 328 ? -16.966 1.635 12.224 1.00 83.38 328 ARG A CA 1
ATOM 2382 C C . ARG A 1 328 ? -16.528 0.594 13.253 1.00 83.38 328 ARG A C 1
ATOM 2384 O O . ARG A 1 328 ? -17.203 0.406 14.263 1.00 83.38 328 ARG A O 1
ATOM 2391 N N . GLY A 1 329 ? -15.413 -0.082 13.008 1.00 77.81 329 GLY A N 1
ATOM 2392 C CA . GLY A 1 329 ? -14.863 -1.148 13.842 1.00 77.81 329 GLY A CA 1
ATOM 2393 C C . GLY A 1 329 ? -14.242 -0.660 15.150 1.00 77.81 329 GLY A C 1
ATOM 2394 O O . GLY A 1 329 ? -14.064 -1.459 16.065 1.00 77.81 329 GLY A O 1
ATOM 2395 N N . GLY A 1 330 ? -13.951 0.637 15.261 1.00 85.31 330 GLY A N 1
ATOM 2396 C CA . GLY A 1 330 ? -13.302 1.268 16.409 1.00 85.31 330 GLY A CA 1
ATOM 2397 C C . GLY A 1 330 ? -12.141 2.162 15.975 1.00 85.31 330 GLY A C 1
ATOM 2398 O O . GLY A 1 330 ? -11.678 2.072 14.838 1.00 85.31 330 GLY A O 1
ATOM 2399 N N . THR A 1 331 ? -11.678 3.014 16.887 1.00 90.44 331 THR A N 1
ATOM 2400 C CA . THR A 1 331 ? -10.559 3.935 16.649 1.00 90.44 331 THR A CA 1
ATOM 2401 C C . THR A 1 331 ? -9.274 3.379 17.256 1.00 90.44 331 THR A C 1
ATOM 2403 O O . THR A 1 331 ? -9.297 2.869 18.378 1.00 90.44 331 THR A O 1
ATOM 2406 N N . VAL A 1 332 ? -8.168 3.481 16.516 1.00 92.56 332 VAL A N 1
ATOM 2407 C CA . VAL A 1 332 ? -6.816 3.163 16.990 1.00 92.56 332 VAL A CA 1
ATOM 2408 C C . VAL A 1 332 ? -5.893 4.332 16.668 1.00 92.56 332 VAL A C 1
ATOM 2410 O O . VAL A 1 332 ? -5.743 4.701 15.505 1.00 92.56 332 VAL A O 1
ATOM 2413 N N . HIS A 1 333 ? -5.288 4.892 17.711 1.00 90.00 333 HIS A N 1
ATOM 2414 C CA . HIS A 1 333 ? -4.164 5.834 17.638 1.00 90.00 333 HIS A CA 1
ATOM 2415 C C . HIS A 1 333 ? -2.817 5.120 17.715 1.00 90.00 333 HIS A C 1
ATOM 2417 O O . HIS A 1 333 ? -2.734 4.182 18.548 1.00 90.00 333 HIS A O 1
#

Foldseek 3Di:
DDQFPLRDDPPDDDDPVSVVVLVVVVVVLVVPDDPRDPVVVGDDDDQDADQQDFDFPVLLVPFQFDPQVVVVCVVPRGTDGNVRRPGDPVSRVVSCVSCVVRDGPDDDDDDDDDDDDDDDDDQPPCPDPPDLPDPDDQQDWFQAPNDIHTDDDADPQLLRVVVQQLVQCVVVVAQVVCVPDDSLRLLVLLLVLLVVDVLLCVLCVVPFQQLVQQLVVCCCVQQDPDDGDPVSVVVSVVLSVCLVVWNLVSVLVSLCPDQQNCVCVQDSTSVSDNVCTSSSVLSVSSNDSSCCPPSSVSCSQLSSCVSQLEQEWDDGHHHIHTSRNRRDRYYGD

Solvent-accessible surface area (backbone atoms only — not comparable to full-atom values): 19681 Å² total; per-residue (Å²): 139,84,62,48,102,77,64,51,57,88,98,56,83,78,50,73,69,48,52,52,49,50,54,53,52,50,55,52,38,71,71,68,45,100,83,59,56,75,70,78,76,52,77,78,80,78,86,57,70,51,53,75,43,71,43,45,75,76,73,49,66,93,51,71,56,35,71,68,41,53,54,49,47,75,76,38,90,66,61,41,35,47,64,62,30,62,49,45,76,67,46,45,53,51,42,47,72,75,43,76,86,60,72,57,75,81,77,91,75,88,84,82,83,95,74,89,77,81,72,83,84,67,79,75,83,74,71,68,92,72,72,76,80,68,81,88,51,90,74,33,69,44,53,25,78,93,42,81,41,79,48,77,89,68,64,92,77,54,50,32,66,54,49,45,51,56,50,26,21,60,76,68,70,26,47,74,90,49,73,85,55,52,59,71,50,50,25,48,52,44,21,67,58,24,59,93,30,69,66,27,44,65,76,23,60,95,45,61,52,34,60,55,49,54,49,61,57,47,43,55,72,73,67,45,94,67,88,69,54,69,66,61,53,51,49,50,50,56,51,49,50,41,28,74,75,49,36,39,68,54,39,42,57,52,36,64,74,43,89,27,42,54,46,49,80,79,32,61,33,49,63,48,32,52,73,49,23,27,30,44,47,33,24,47,30,41,66,37,52,58,28,43,71,31,82,47,26,73,47,45,65,43,48,45,15,57,70,62,32,18,22,33,32,51,78,40,79,57,36,69,46,66,55,22,84,82,28,78,58,38,65,33,94

pLDDT: mean 76.83, std 19.74, range [24.83, 98.06]

Mean predicted aligned error: 18.07 Å

Radius of gyration: 25.32 Å; Cα contacts (8 Å, |Δi|>4): 377; chains: 1; bounding box: 64×50×68 Å

Secondary structure (DSSP, 8-state):
----TT-PPTT-PPPHHHHHHHHHHHHHHHTS-TT--GGGGSPPPPPPPPTT-EE-TTTTTTS---HHHHHHHHH----EEHHHHT--HHHHHHHHHH-TTSPPTT----------PPPP-PPP------------STT-EEEETTEEEE------SS-HHHHHHHHHHHHTT--GGGTT--HHHHHHHHHHHHTT-HHHHHHHTT---HHHHHHHHHHHHHH-SSS--HHHHHHHHHHHHHHHTT-HHHHHHHHHTSS-TTHHHH-SSHHHHHHHHHHHHHHHHHH-GGGTTSTTGGGHHHHHHHHTT-EEEEE-SB-EEES-TT--S-EE-